Protein AF-A0A955KZS3-F1 (afdb_monomer)

Structure (mmCIF, N/CA/C/O backbone):
data_AF-A0A955KZS3-F1
#
_entry.id   AF-A0A955KZS3-F1
#
loop_
_atom_site.group_PDB
_atom_site.id
_atom_site.type_symbol
_atom_site.label_atom_id
_atom_site.label_alt_id
_atom_site.label_comp_id
_atom_site.label_asym_id
_atom_site.label_entity_id
_atom_site.label_seq_id
_atom_site.pdbx_PDB_ins_code
_atom_site.Cartn_x
_atom_site.Cartn_y
_atom_site.Cartn_z
_atom_site.occupancy
_atom_site.B_iso_or_equiv
_atom_site.auth_seq_id
_atom_site.auth_comp_id
_atom_site.auth_asym_id
_atom_site.auth_atom_id
_atom_site.pdbx_P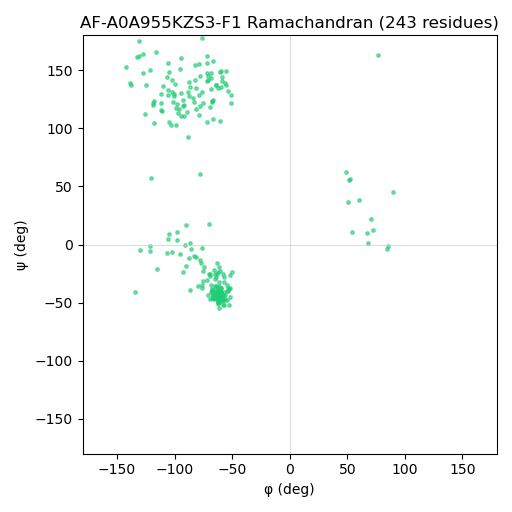DB_model_num
ATOM 1 N N . MET A 1 1 ? 14.398 16.229 23.056 1.00 39.72 1 MET A N 1
ATOM 2 C CA . MET A 1 1 ? 13.542 15.931 21.891 1.00 39.72 1 MET A CA 1
ATOM 3 C C . MET A 1 1 ? 12.219 15.431 22.428 1.00 39.72 1 MET A C 1
ATOM 5 O O . MET A 1 1 ? 12.178 14.354 23.002 1.00 39.72 1 MET A O 1
ATOM 9 N N . THR A 1 2 ? 11.181 16.259 22.372 1.00 42.22 2 THR A N 1
ATOM 10 C CA . THR A 1 2 ? 9.816 15.877 22.743 1.00 42.22 2 THR A CA 1
ATOM 11 C C . THR A 1 2 ? 9.325 14.848 21.731 1.00 42.22 2 THR A C 1
ATOM 13 O O . THR A 1 2 ? 9.141 15.175 20.561 1.00 42.22 2 THR A O 1
ATOM 16 N N . GLY A 1 3 ? 9.221 13.587 22.154 1.00 49.41 3 GLY A N 1
ATOM 17 C CA . GLY A 1 3 ? 8.723 12.504 21.311 1.00 49.41 3 GLY A CA 1
ATOM 18 C C . GLY A 1 3 ? 7.306 12.801 20.822 1.00 49.41 3 GLY A C 1
ATOM 19 O O . GLY A 1 3 ? 6.505 13.401 21.539 1.00 49.41 3 GLY A O 1
ATOM 20 N N . PHE A 1 4 ? 7.001 12.393 19.591 1.00 56.28 4 PHE A N 1
ATOM 21 C CA . PHE A 1 4 ? 5.629 12.360 19.087 1.00 56.28 4 PHE A CA 1
ATOM 22 C C . PHE A 1 4 ? 4.813 11.405 19.972 1.00 56.28 4 PHE A C 1
ATOM 24 O O . PHE A 1 4 ? 4.995 10.190 19.887 1.00 56.28 4 PHE A O 1
ATOM 31 N N . ASN A 1 5 ? 3.944 11.948 20.829 1.00 58.97 5 ASN A N 1
ATOM 32 C CA . ASN A 1 5 ? 2.983 11.162 21.600 1.00 58.97 5 ASN A CA 1
ATOM 33 C C . ASN A 1 5 ? 1.778 10.848 20.713 1.00 58.97 5 ASN A C 1
ATOM 35 O O . ASN A 1 5 ? 1.070 11.751 20.270 1.00 58.97 5 ASN A O 1
ATOM 39 N N . PHE A 1 6 ? 1.556 9.564 20.449 1.00 63.03 6 PHE A N 1
ATOM 40 C CA . PHE A 1 6 ? 0.373 9.097 19.740 1.00 63.03 6 PHE A CA 1
ATOM 41 C C . PHE A 1 6 ? -0.838 9.147 20.662 1.00 63.03 6 PHE A C 1
ATOM 43 O O . PHE A 1 6 ? -0.871 8.464 21.687 1.00 63.03 6 PHE A O 1
ATOM 50 N N . GLU A 1 7 ? -1.866 9.889 20.265 1.00 68.69 7 GLU A N 1
ATOM 51 C CA . GLU A 1 7 ? -3.192 9.694 20.834 1.00 68.69 7 GLU A CA 1
ATOM 52 C C . GLU A 1 7 ? -3.745 8.370 20.293 1.00 68.69 7 GLU A C 1
ATOM 54 O O . GLU A 1 7 ? -4.048 8.222 19.106 1.00 68.69 7 GLU A O 1
ATOM 59 N N . LYS A 1 8 ? -3.753 7.344 21.149 1.00 68.12 8 LYS A N 1
ATOM 60 C CA . LYS A 1 8 ? -4.142 5.988 20.757 1.00 68.12 8 LYS A CA 1
ATOM 61 C C . LYS A 1 8 ? -5.655 5.932 20.523 1.00 68.12 8 LYS A C 1
ATOM 63 O O . LYS A 1 8 ? -6.429 6.460 21.311 1.00 68.12 8 LYS A O 1
ATOM 68 N N . ASN A 1 9 ? -6.064 5.187 19.494 1.00 69.56 9 ASN A N 1
ATOM 69 C CA . ASN A 1 9 ? -7.458 4.787 19.253 1.00 69.56 9 ASN A CA 1
ATOM 70 C C . ASN A 1 9 ? -8.452 5.940 19.058 1.00 69.56 9 ASN A C 1
ATOM 72 O O . ASN A 1 9 ? -9.604 5.828 19.471 1.00 69.56 9 ASN A O 1
ATOM 76 N N . LEU A 1 10 ? -8.037 7.001 18.363 1.00 87.25 10 LEU A N 1
ATOM 77 C CA . LEU A 1 10 ? -8.979 7.997 17.860 1.00 87.25 10 LEU A CA 1
ATOM 78 C C . LEU A 1 10 ? -10.113 7.304 17.087 1.00 87.25 10 LEU A C 1
ATOM 80 O O . LEU A 1 10 ? -9.872 6.456 16.217 1.00 87.25 10 LEU A O 1
ATOM 84 N N . ASP A 1 11 ? -11.351 7.639 17.446 1.00 89.69 11 ASP A N 1
ATOM 85 C CA . ASP A 1 11 ? -12.550 6.940 16.978 1.00 89.69 11 ASP A CA 1
ATOM 86 C C . ASP A 1 11 ? -12.687 7.018 15.452 1.00 89.69 11 ASP A C 1
ATOM 88 O O . ASP A 1 11 ? -12.882 5.998 14.793 1.00 89.69 11 ASP A O 1
ATOM 92 N N . HIS A 1 12 ? -12.459 8.195 14.860 1.00 89.94 12 HIS A N 1
ATOM 93 C CA . HIS A 1 12 ? -12.523 8.379 13.406 1.00 89.94 12 HIS A CA 1
ATOM 94 C C . HIS A 1 12 ? -11.470 7.557 12.652 1.00 89.94 12 HIS A C 1
ATOM 96 O O . HIS A 1 12 ? -11.766 7.013 11.590 1.00 89.94 12 HIS A O 1
ATOM 102 N N . GLN A 1 13 ? -10.263 7.405 13.207 1.00 93.44 13 GLN A N 1
ATOM 103 C CA . GLN A 1 13 ? -9.210 6.575 12.608 1.00 93.44 13 GLN A CA 1
ATOM 104 C C . GLN A 1 13 ? -9.562 5.092 12.715 1.00 93.44 13 GLN A C 1
ATOM 106 O O . GLN A 1 13 ? -9.418 4.342 11.754 1.00 93.44 13 GLN A O 1
ATOM 111 N N . SER A 1 14 ? -10.055 4.662 13.878 1.00 92.50 14 SER A N 1
ATOM 112 C CA . SER A 1 14 ? -10.444 3.269 14.105 1.00 92.50 14 SER A CA 1
ATOM 113 C C . SER A 1 14 ? -11.630 2.872 13.225 1.00 92.50 14 SER A C 1
ATOM 115 O O . SER A 1 14 ? -11.600 1.803 12.623 1.00 92.50 14 SER A O 1
ATOM 117 N N . LYS A 1 15 ? -12.615 3.761 13.061 1.00 93.44 15 LYS A N 1
ATOM 118 C CA . LYS A 1 15 ? -13.732 3.595 12.125 1.00 93.44 15 LYS A CA 1
ATOM 119 C C . LYS A 1 15 ? -13.257 3.452 10.682 1.00 93.44 15 LYS A C 1
ATOM 121 O O . LYS A 1 15 ? -13.669 2.511 10.016 1.00 93.44 15 LYS A O 1
ATOM 126 N N . ALA A 1 16 ? -12.355 4.317 10.217 1.00 95.12 16 ALA A N 1
ATOM 127 C CA . ALA A 1 16 ? -11.820 4.229 8.858 1.00 95.12 16 ALA A CA 1
ATOM 128 C C . ALA A 1 16 ? -11.067 2.907 8.607 1.00 95.12 16 ALA A C 1
ATOM 130 O O . ALA A 1 16 ? -11.260 2.271 7.568 1.00 95.12 16 ALA A O 1
ATOM 131 N N . VAL A 1 17 ? -10.260 2.447 9.571 1.00 96.88 17 VAL A N 1
ATOM 132 C CA . VAL A 1 17 ? -9.574 1.144 9.489 1.00 96.88 17 VAL A CA 1
ATOM 133 C C . VAL A 1 17 ? -10.583 -0.004 9.428 1.00 96.88 17 VAL A C 1
ATOM 135 O O . VAL A 1 17 ? -10.513 -0.821 8.510 1.00 96.88 17 VAL A O 1
ATOM 138 N N . SER A 1 18 ? -11.542 -0.046 10.358 1.00 95.75 18 SER A N 1
ATOM 139 C CA . SER A 1 18 ? -12.563 -1.099 10.415 1.00 95.75 18 SER A CA 1
ATOM 140 C C . SER A 1 18 ? -13.410 -1.144 9.145 1.00 95.75 18 SER A C 1
ATOM 142 O O . SER A 1 18 ? -13.586 -2.218 8.576 1.00 95.75 18 SER A O 1
ATOM 144 N N . ALA A 1 19 ? -13.857 0.013 8.647 1.00 96.12 19 ALA A N 1
ATOM 145 C CA . ALA A 1 19 ? -14.611 0.129 7.402 1.00 96.12 19 ALA A CA 1
ATOM 146 C C . ALA A 1 19 ? -13.836 -0.444 6.207 1.00 96.12 19 ALA A C 1
ATOM 148 O O . ALA A 1 19 ? -14.396 -1.173 5.389 1.00 96.12 19 ALA A O 1
ATOM 149 N N . THR A 1 20 ? -12.536 -0.140 6.130 1.00 97.06 20 THR A N 1
ATOM 150 C CA . THR A 1 20 ? -11.665 -0.604 5.041 1.00 97.06 20 THR A CA 1
ATOM 151 C C . THR A 1 20 ? -11.489 -2.117 5.075 1.00 97.06 20 THR A C 1
ATOM 153 O O . THR A 1 20 ? -11.603 -2.783 4.051 1.00 97.06 20 THR A O 1
ATOM 156 N N . VAL A 1 21 ? -11.219 -2.670 6.256 1.00 97.38 21 VAL A N 1
ATOM 157 C CA . VAL A 1 21 ? -11.011 -4.109 6.449 1.00 97.38 21 VAL A CA 1
ATOM 158 C C . VAL A 1 21 ? -12.302 -4.896 6.215 1.00 97.38 21 VAL A C 1
ATOM 160 O O . VAL A 1 21 ? -12.260 -5.943 5.575 1.00 97.38 21 VAL A O 1
ATOM 163 N N . ALA A 1 22 ? -13.450 -4.372 6.657 1.00 96.94 22 ALA A N 1
ATOM 164 C CA . ALA A 1 22 ? -14.755 -5.022 6.522 1.00 96.94 22 ALA A CA 1
ATOM 165 C C . ALA A 1 22 ? -15.140 -5.328 5.066 1.00 96.94 22 ALA A C 1
ATOM 167 O O . ALA A 1 22 ? -15.881 -6.274 4.813 1.00 96.94 22 ALA A O 1
ATOM 168 N N . VAL A 1 23 ? -14.600 -4.585 4.092 1.00 96.62 23 VAL A N 1
ATOM 169 C CA . VAL A 1 23 ? -14.793 -4.870 2.661 1.00 96.62 23 VAL A CA 1
ATOM 170 C C . VAL A 1 23 ? -14.331 -6.288 2.290 1.00 96.62 23 VAL A C 1
ATOM 172 O O . VAL A 1 23 ? -14.931 -6.923 1.421 1.00 96.62 23 VAL A O 1
ATOM 175 N N . PHE A 1 24 ? -13.310 -6.807 2.970 1.00 97.50 24 PHE A N 1
ATOM 176 C CA . PHE A 1 24 ? -12.702 -8.107 2.688 1.00 97.50 24 PHE A CA 1
ATOM 177 C C . PHE A 1 24 ? -13.220 -9.239 3.587 1.00 97.50 24 PHE A C 1
ATOM 179 O O . PHE A 1 24 ? -12.720 -10.361 3.507 1.00 97.50 24 PHE A O 1
ATOM 186 N N . ASP A 1 25 ? -14.198 -8.969 4.454 1.00 96.44 25 ASP A N 1
ATOM 187 C CA . ASP A 1 25 ? -14.728 -9.969 5.379 1.00 96.44 25 ASP A CA 1
ATOM 188 C C . ASP A 1 25 ? -15.379 -11.150 4.639 1.00 96.44 25 ASP A C 1
ATOM 190 O O . ASP A 1 25 ? -16.124 -10.974 3.674 1.00 96.44 25 ASP A O 1
ATOM 194 N N . GLY A 1 26 ? -15.064 -12.370 5.072 1.00 95.06 26 GLY A N 1
ATOM 195 C CA . GLY A 1 26 ? -15.559 -13.605 4.457 1.00 95.06 26 GLY A CA 1
ATOM 196 C C . GLY A 1 26 ? -15.040 -13.922 3.046 1.00 95.06 26 GLY A C 1
ATOM 197 O O . GLY A 1 26 ? -15.427 -14.952 2.497 1.00 95.06 26 GLY A O 1
ATOM 198 N N . LEU A 1 27 ? -14.167 -13.098 2.451 1.00 96.56 27 LEU A N 1
ATOM 199 C CA . LEU A 1 27 ? -13.590 -13.398 1.136 1.00 96.56 27 LEU A CA 1
ATOM 200 C C . LEU A 1 27 ? -12.588 -14.553 1.198 1.00 96.56 27 LEU A C 1
ATOM 202 O O . LEU A 1 27 ? -11.833 -14.700 2.162 1.00 96.56 27 LEU A O 1
ATOM 206 N N . GLU A 1 28 ? -12.552 -15.360 0.136 1.00 96.00 28 GLU A N 1
ATOM 207 C CA . GLU A 1 28 ? -11.630 -16.488 0.047 1.00 96.00 28 GLU A CA 1
ATOM 208 C C . GLU A 1 28 ? -10.177 -16.004 -0.075 1.00 96.00 28 GLU A C 1
ATOM 210 O O . GLU A 1 28 ? -9.849 -15.135 -0.885 1.00 96.00 28 GLU A O 1
ATOM 215 N N . ILE A 1 29 ? -9.290 -16.611 0.719 1.00 96.88 29 ILE A N 1
ATOM 216 C CA . ILE A 1 29 ? -7.851 -16.343 0.694 1.00 96.88 29 ILE A CA 1
ATOM 217 C C . ILE A 1 29 ? -7.126 -17.493 -0.007 1.00 96.88 29 ILE A C 1
ATOM 219 O O . ILE A 1 29 ? -6.905 -18.566 0.562 1.00 96.88 29 ILE A O 1
ATOM 223 N N . ILE A 1 30 ? -6.689 -17.249 -1.240 1.00 95.81 30 ILE A N 1
ATOM 224 C CA . ILE A 1 30 ? -6.014 -18.233 -2.085 1.00 95.81 30 ILE A CA 1
ATOM 225 C C . ILE A 1 30 ? -4.498 -18.082 -1.925 1.00 95.81 30 ILE A C 1
ATOM 227 O O . ILE A 1 30 ? -3.883 -17.112 -2.379 1.00 95.81 30 ILE A O 1
ATOM 231 N N . LYS A 1 31 ? -3.860 -19.069 -1.291 1.00 93.38 31 LYS A N 1
ATOM 232 C CA . LYS A 1 31 ? -2.398 -19.087 -1.120 1.00 93.38 31 LYS A CA 1
ATOM 233 C C . LYS A 1 31 ? -1.684 -19.285 -2.468 1.00 93.38 31 LYS A C 1
ATOM 235 O O . LYS A 1 31 ? -2.162 -20.072 -3.290 1.00 93.38 31 LYS A O 1
ATOM 240 N N . PRO A 1 32 ? -0.526 -18.641 -2.705 1.00 91.00 32 PRO A N 1
ATOM 241 C CA . PRO A 1 32 ? 0.223 -18.838 -3.942 1.00 91.00 32 PRO A CA 1
ATOM 242 C C . PRO A 1 32 ? 0.723 -20.286 -4.053 1.00 91.00 32 PRO A C 1
ATOM 244 O O . PRO A 1 32 ? 1.207 -20.864 -3.077 1.00 91.00 32 PRO A O 1
ATOM 247 N N . LYS A 1 33 ? 0.610 -20.866 -5.252 1.00 83.06 33 LYS A N 1
ATOM 248 C CA . LYS A 1 33 ? 1.064 -22.236 -5.563 1.00 83.06 33 LYS A CA 1
ATOM 249 C C . LYS A 1 33 ? 2.394 -22.274 -6.331 1.00 83.06 33 LYS A C 1
ATOM 251 O O . LYS A 1 33 ? 2.929 -23.352 -6.551 1.00 83.06 33 LYS A O 1
ATOM 256 N N . GLU A 1 34 ? 2.896 -21.112 -6.736 1.00 74.62 34 GLU A N 1
ATOM 257 C CA . GLU A 1 34 ? 4.091 -20.937 -7.567 1.00 74.62 34 GLU A CA 1
ATOM 258 C C . GLU A 1 34 ? 5.387 -21.243 -6.794 1.00 74.62 34 GLU A C 1
ATOM 260 O O . GLU A 1 34 ? 5.408 -21.249 -5.559 1.00 74.62 34 GLU A O 1
ATOM 265 N N . THR A 1 35 ? 6.486 -21.466 -7.518 1.00 77.00 35 THR A N 1
ATOM 266 C CA . THR A 1 35 ? 7.831 -21.678 -6.949 1.00 77.00 35 THR A CA 1
ATOM 267 C C . THR A 1 35 ? 8.238 -20.523 -6.024 1.00 77.00 35 THR A C 1
ATOM 269 O O . THR A 1 35 ? 8.799 -20.742 -4.950 1.00 77.00 35 THR A O 1
ATOM 272 N N . ASP A 1 36 ? 7.820 -19.305 -6.372 1.00 82.38 36 ASP A N 1
ATOM 273 C CA . ASP A 1 36 ? 8.092 -18.061 -5.648 1.00 82.38 36 ASP A CA 1
ATOM 274 C C . ASP A 1 36 ? 7.043 -17.718 -4.582 1.00 82.38 36 ASP A C 1
ATOM 276 O O . ASP A 1 36 ? 6.999 -16.596 -4.081 1.00 82.38 36 ASP A O 1
ATOM 280 N N . ARG A 1 37 ? 6.209 -18.683 -4.163 1.00 88.94 37 ARG A N 1
ATOM 281 C CA . ARG A 1 37 ? 5.110 -18.485 -3.190 1.00 88.94 37 ARG A CA 1
ATOM 282 C C . ARG A 1 37 ? 5.492 -17.768 -1.895 1.00 88.94 37 ARG A C 1
ATOM 284 O O . ARG A 1 37 ? 4.632 -17.214 -1.222 1.00 88.94 37 ARG A O 1
ATOM 291 N N . GLN A 1 38 ? 6.764 -17.819 -1.517 1.00 93.31 38 GLN A N 1
ATOM 292 C CA . GLN A 1 38 ? 7.291 -17.164 -0.324 1.00 93.31 38 GLN A CA 1
ATOM 293 C C . GLN A 1 38 ? 7.497 -15.652 -0.498 1.00 93.31 38 GLN A C 1
ATOM 295 O O . GLN A 1 38 ? 7.604 -14.952 0.503 1.00 93.31 38 GLN A O 1
ATOM 300 N N . PHE A 1 39 ? 7.504 -15.138 -1.726 1.00 95.75 39 PHE A N 1
ATOM 301 C CA . PHE A 1 39 ? 7.693 -13.722 -2.055 1.00 95.75 39 PHE A CA 1
ATOM 302 C C . PHE A 1 39 ? 6.399 -13.021 -2.506 1.00 95.75 39 PHE A C 1
ATOM 304 O O . PHE A 1 39 ? 6.368 -11.799 -2.659 1.00 95.75 39 PHE A O 1
ATOM 311 N N . VAL A 1 40 ? 5.321 -13.787 -2.688 1.00 96.38 40 VAL A N 1
ATOM 312 C CA . VAL A 1 40 ? 4.048 -13.339 -3.264 1.00 96.38 40 VAL A CA 1
ATOM 313 C C . VAL A 1 40 ? 2.960 -13.306 -2.190 1.00 96.38 40 VAL A C 1
ATOM 315 O O . VAL A 1 40 ? 2.833 -14.239 -1.397 1.00 96.38 40 VAL A O 1
ATOM 318 N N . ASN A 1 41 ? 2.148 -12.246 -2.160 1.00 97.88 41 ASN A N 1
ATOM 319 C CA . ASN A 1 41 ? 0.980 -12.179 -1.278 1.00 97.88 41 ASN A CA 1
ATOM 320 C C . ASN A 1 41 ? -0.029 -13.302 -1.580 1.00 97.88 41 ASN A C 1
ATOM 322 O O . ASN A 1 41 ? -0.223 -13.655 -2.749 1.00 97.88 41 ASN A O 1
ATOM 326 N N . PRO A 1 42 ? -0.772 -13.797 -0.570 1.00 97.12 42 PRO A N 1
ATOM 327 C CA . PRO A 1 42 ? -2.002 -14.526 -0.853 1.00 97.12 42 PRO A CA 1
ATOM 328 C C . PRO A 1 42 ? -2.986 -13.633 -1.625 1.00 97.12 42 PRO A C 1
ATOM 330 O O . PRO A 1 42 ? -2.978 -12.407 -1.483 1.00 97.12 42 PRO A O 1
ATOM 333 N N . LEU A 1 43 ? -3.801 -14.255 -2.476 1.00 96.50 43 LEU A N 1
ATOM 334 C CA . LEU A 1 43 ? -4.835 -13.576 -3.251 1.00 96.50 43 LEU A CA 1
ATOM 335 C C . LEU A 1 43 ? -6.123 -13.496 -2.426 1.00 96.50 43 LEU A C 1
ATOM 337 O O . LEU A 1 43 ? -6.580 -14.530 -1.946 1.00 96.50 43 LEU A O 1
ATOM 341 N N . ILE A 1 44 ? -6.705 -12.303 -2.291 1.00 97.00 44 ILE A N 1
ATOM 342 C CA . ILE A 1 44 ? -8.063 -12.145 -1.746 1.00 97.00 44 ILE A CA 1
ATOM 343 C C . ILE A 1 44 ? -9.050 -12.163 -2.912 1.00 97.00 44 ILE A C 1
ATOM 345 O O . ILE A 1 44 ? -9.060 -11.228 -3.719 1.00 97.00 44 ILE A O 1
ATOM 349 N N . ASP A 1 45 ? -9.852 -13.219 -3.021 1.00 94.38 45 ASP A N 1
ATOM 350 C CA . ASP A 1 45 ? -10.756 -13.404 -4.152 1.00 94.38 45 ASP A CA 1
ATOM 351 C C . ASP A 1 45 ? -12.029 -12.551 -4.034 1.00 94.38 45 ASP A C 1
ATOM 353 O O . ASP A 1 45 ? -12.747 -12.583 -3.037 1.00 94.38 45 ASP A O 1
ATOM 357 N N . LYS A 1 46 ? -12.324 -11.809 -5.104 1.00 91.56 46 LYS A N 1
ATOM 358 C CA . LYS A 1 46 ? -13.516 -10.959 -5.254 1.00 91.56 46 LYS A CA 1
ATOM 359 C C . LYS A 1 46 ? -14.565 -11.538 -6.201 1.00 91.56 46 LYS A C 1
ATOM 361 O O . LYS A 1 46 ? -15.512 -10.832 -6.533 1.00 91.56 46 LYS A O 1
ATOM 366 N N . SER A 1 47 ? -14.369 -12.755 -6.714 1.00 87.19 47 SER A N 1
ATOM 367 C CA . SER A 1 47 ? -15.249 -13.355 -7.726 1.00 87.19 47 SER A CA 1
ATOM 368 C C . SER A 1 47 ? -16.680 -13.595 -7.220 1.00 87.19 47 SER A C 1
ATOM 370 O O . SER A 1 47 ? -17.630 -13.554 -8.003 1.00 87.19 47 SER A O 1
ATOM 372 N N . GLY A 1 48 ? -16.842 -13.801 -5.910 1.00 86.00 48 GLY A N 1
ATOM 373 C CA . GLY A 1 48 ? -18.134 -13.985 -5.255 1.00 86.00 48 GLY A CA 1
ATOM 374 C C . GLY A 1 48 ? -18.945 -12.696 -5.064 1.00 86.00 48 GLY A C 1
ATOM 375 O O . GLY A 1 48 ? -18.515 -11.578 -5.341 1.00 86.00 48 GLY A O 1
ATOM 376 N N . THR A 1 49 ? -20.153 -12.840 -4.518 1.00 88.44 49 THR A N 1
ATOM 377 C CA . THR A 1 49 ? -21.051 -11.706 -4.224 1.00 88.44 49 THR A CA 1
ATOM 378 C C . THR A 1 49 ? -20.632 -10.888 -3.004 1.00 88.44 49 THR A C 1
ATOM 380 O O . THR A 1 49 ? -21.074 -9.747 -2.835 1.00 88.44 49 THR A O 1
ATOM 383 N N . ASP A 1 50 ? -19.804 -11.481 -2.150 1.00 93.69 50 ASP A N 1
ATOM 384 C CA . ASP A 1 50 ? -19.517 -11.011 -0.799 1.00 93.69 50 ASP A CA 1
ATOM 385 C C . ASP A 1 50 ? -18.775 -9.680 -0.811 1.00 93.69 50 ASP A C 1
ATOM 387 O O . ASP A 1 50 ? -19.156 -8.773 -0.081 1.00 93.69 50 ASP A O 1
ATOM 391 N N . TYR A 1 51 ? -17.840 -9.490 -1.743 1.00 94.88 51 TYR A N 1
ATOM 392 C CA . TYR A 1 51 ? -17.082 -8.245 -1.875 1.00 94.88 51 TYR A CA 1
ATOM 393 C C . TYR A 1 51 ? -18.006 -7.035 -2.071 1.00 94.88 51 TYR A C 1
ATOM 395 O O . TYR A 1 51 ? -17.972 -6.059 -1.321 1.00 94.88 51 TYR A O 1
ATOM 403 N N . ALA A 1 52 ? -18.918 -7.120 -3.041 1.00 93.56 52 ALA A N 1
ATOM 404 C CA . ALA A 1 52 ? -19.860 -6.040 -3.304 1.00 93.56 52 ALA A CA 1
ATOM 405 C C . ALA A 1 52 ? -20.937 -5.911 -2.217 1.00 93.56 52 ALA A C 1
ATOM 407 O O . ALA A 1 52 ? -21.432 -4.808 -1.978 1.00 93.56 52 ALA A O 1
ATOM 408 N N . ARG A 1 53 ? -21.330 -7.016 -1.569 1.00 94.38 53 ARG A N 1
ATOM 409 C CA . ARG A 1 53 ? -22.243 -6.988 -0.417 1.00 94.38 53 ARG A CA 1
ATOM 410 C C . ARG A 1 53 ? -21.610 -6.240 0.756 1.00 94.38 53 ARG A C 1
ATOM 412 O O . ARG A 1 53 ? -22.265 -5.372 1.325 1.00 94.38 53 ARG A O 1
ATOM 419 N N . ASN A 1 54 ? -20.344 -6.512 1.054 1.00 95.94 54 ASN A N 1
ATOM 420 C CA . ASN A 1 54 ? -19.600 -5.858 2.121 1.00 95.94 54 ASN A CA 1
ATOM 421 C C . ASN A 1 54 ? -19.459 -4.358 1.852 1.00 95.94 54 ASN A C 1
ATOM 423 O O . ASN A 1 54 ? -19.770 -3.563 2.728 1.00 95.94 54 ASN A O 1
ATOM 427 N N . ILE A 1 55 ? -19.115 -3.951 0.621 1.00 94.88 55 ILE A N 1
ATOM 428 C CA . ILE A 1 55 ? -19.052 -2.523 0.257 1.00 94.88 55 ILE A CA 1
ATOM 429 C C . ILE A 1 55 ? -20.399 -1.827 0.486 1.00 94.88 55 ILE A C 1
ATOM 431 O O . ILE A 1 55 ? -20.425 -0.727 1.033 1.00 94.88 55 ILE A O 1
ATOM 435 N N . ARG A 1 56 ? -21.522 -2.442 0.081 1.00 93.81 56 ARG A N 1
ATOM 436 C CA . ARG A 1 56 ? -22.860 -1.869 0.321 1.00 93.81 56 ARG A CA 1
ATOM 437 C C . ARG A 1 56 ? -23.138 -1.709 1.809 1.00 93.81 56 ARG A C 1
ATOM 439 O O . ARG A 1 56 ? -23.487 -0.614 2.232 1.00 93.81 56 ARG A O 1
ATOM 446 N N . LYS A 1 57 ? -22.909 -2.769 2.585 1.00 94.50 57 LYS A N 1
ATOM 447 C CA . LYS A 1 57 ? -23.118 -2.772 4.034 1.00 94.50 57 LYS A CA 1
ATOM 448 C C . LYS A 1 57 ? -22.283 -1.691 4.724 1.00 94.50 57 LYS A C 1
ATOM 450 O O . LYS A 1 57 ? -22.831 -0.901 5.482 1.00 94.50 57 LYS A O 1
ATOM 455 N N . THR A 1 58 ? -20.988 -1.603 4.413 1.00 94.44 58 THR A N 1
ATOM 456 C CA . THR A 1 58 ? -20.103 -0.563 4.954 1.00 94.44 58 THR A CA 1
ATOM 457 C C . THR A 1 58 ? -20.613 0.827 4.577 1.00 94.44 58 THR A C 1
ATOM 459 O O . THR A 1 58 ? -20.705 1.712 5.417 1.00 94.44 58 THR A O 1
ATOM 462 N N . ARG A 1 59 ? -21.008 1.045 3.320 1.00 93.19 59 ARG A N 1
ATOM 463 C CA . ARG A 1 59 ? -21.544 2.344 2.899 1.00 93.19 59 ARG A CA 1
ATOM 464 C C . ARG A 1 59 ? -22.824 2.726 3.639 1.00 93.19 59 ARG A C 1
ATOM 466 O O . ARG A 1 59 ? -22.957 3.885 4.013 1.00 93.19 59 ARG A O 1
ATOM 473 N N . GLU A 1 60 ? -23.736 1.785 3.855 1.00 92.62 60 GLU A N 1
ATOM 474 C CA . GLU A 1 60 ? -24.963 2.008 4.630 1.00 92.62 60 GLU A CA 1
ATOM 475 C C . GLU A 1 60 ? -24.648 2.366 6.087 1.00 92.62 60 GLU A C 1
ATOM 477 O O . GLU A 1 60 ? -25.171 3.354 6.596 1.00 92.62 60 GLU A O 1
ATOM 482 N N . GLU A 1 61 ? -23.734 1.630 6.725 1.00 93.31 61 GLU A N 1
ATOM 483 C CA . GLU A 1 61 ? -23.306 1.858 8.111 1.00 93.31 61 GLU A CA 1
ATOM 484 C C . GLU A 1 61 ? -22.694 3.253 8.323 1.00 93.31 61 GLU A C 1
ATOM 486 O O . GLU A 1 61 ? -22.951 3.900 9.337 1.00 93.31 61 GLU A O 1
ATOM 491 N N . TYR A 1 62 ? -21.934 3.747 7.341 1.00 89.62 62 TYR A N 1
ATOM 492 C CA . TYR A 1 62 ? -21.284 5.061 7.390 1.00 89.62 62 TYR A CA 1
ATOM 493 C C . TYR A 1 62 ? -22.053 6.169 6.647 1.00 89.62 62 TYR A C 1
ATOM 495 O O . TYR A 1 62 ? -21.521 7.263 6.458 1.00 89.62 62 TYR A O 1
ATOM 503 N N . GLY A 1 63 ? -23.297 5.921 6.224 1.00 90.44 63 GLY A N 1
ATOM 504 C CA . GLY A 1 63 ? -24.165 6.936 5.612 1.00 90.44 63 GLY A CA 1
ATOM 505 C C . GLY A 1 63 ? -23.758 7.402 4.203 1.00 90.44 63 GLY A C 1
ATOM 506 O O . GLY A 1 63 ? -24.152 8.485 3.776 1.00 90.44 63 GLY A O 1
ATOM 507 N N . VAL A 1 64 ? -22.989 6.608 3.453 1.00 89.62 64 VAL A N 1
ATOM 508 C CA . VAL A 1 64 ? -22.488 6.944 2.107 1.00 89.62 64 VAL A CA 1
ATOM 509 C C . VAL A 1 64 ? -23.482 6.522 1.018 1.00 89.62 64 VAL A C 1
ATOM 511 O O . VAL A 1 64 ? -23.433 5.412 0.474 1.00 89.62 64 VAL A O 1
ATOM 514 N N . GLN A 1 65 ? -24.367 7.442 0.636 1.00 82.94 65 GLN A N 1
ATOM 515 C CA . GLN A 1 65 ? -25.443 7.183 -0.334 1.00 82.94 65 GLN A CA 1
ATOM 516 C C . GLN A 1 65 ? -25.043 7.404 -1.809 1.00 82.94 65 GLN A C 1
ATOM 518 O O . GLN A 1 65 ? -25.750 6.967 -2.715 1.00 82.94 65 GLN A O 1
ATOM 523 N N . G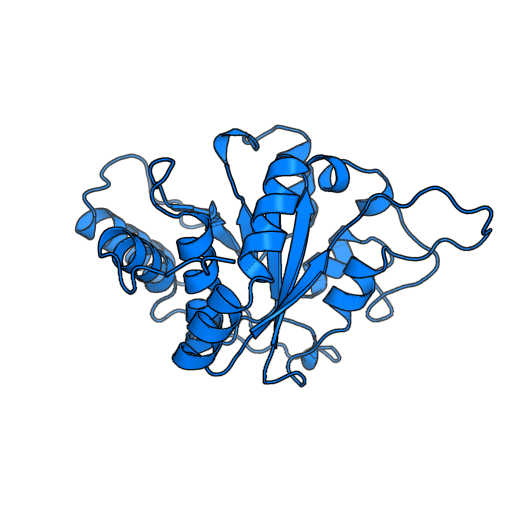LU A 1 66 ? -23.891 8.021 -2.088 1.00 78.12 66 GLU A N 1
ATOM 524 C CA . GLU A 1 66 ? -23.513 8.441 -3.447 1.00 78.12 66 GLU A CA 1
ATOM 525 C C . GLU A 1 66 ? -22.928 7.333 -4.338 1.00 78.12 66 GLU A C 1
ATOM 527 O O . GLU A 1 66 ? -22.023 6.593 -3.958 1.00 78.12 66 GLU A O 1
ATOM 532 N N . GLY A 1 67 ? -23.385 7.257 -5.590 1.00 79.38 67 GLY A N 1
ATOM 533 C CA . GLY A 1 67 ? -22.771 6.421 -6.627 1.00 79.38 67 GLY A CA 1
ATOM 534 C C . GLY A 1 67 ? -23.077 4.920 -6.528 1.00 79.38 67 GLY A C 1
ATOM 535 O O . GLY A 1 67 ? -23.510 4.400 -5.501 1.00 79.38 67 GLY A O 1
ATOM 536 N N . LYS A 1 68 ? -22.835 4.193 -7.626 1.00 84.31 68 LYS A N 1
ATOM 537 C CA . LYS A 1 68 ? -23.090 2.745 -7.731 1.00 84.31 68 LYS A CA 1
ATOM 538 C C . LYS A 1 68 ? -21.893 1.931 -7.238 1.00 84.31 68 LYS A C 1
ATOM 540 O O . LYS A 1 68 ? -20.753 2.248 -7.571 1.00 84.31 68 LYS A O 1
ATOM 545 N N . VAL A 1 69 ? -22.157 0.842 -6.514 1.00 85.62 69 VAL A N 1
ATOM 546 C CA . VAL A 1 69 ? -21.125 -0.150 -6.173 1.00 85.62 69 VAL A CA 1
ATOM 547 C C . VAL A 1 69 ? -20.711 -0.893 -7.442 1.00 85.62 69 VAL A C 1
ATOM 549 O O . VAL A 1 69 ? -21.537 -1.540 -8.087 1.00 85.62 69 VAL A O 1
ATOM 552 N N . LYS A 1 70 ? -19.433 -0.774 -7.807 1.00 86.19 70 LYS A N 1
ATOM 553 C CA . LYS A 1 70 ? -18.833 -1.463 -8.953 1.00 86.19 70 LYS A CA 1
ATOM 554 C C . LYS A 1 70 ? -18.292 -2.813 -8.494 1.00 86.19 70 LYS A C 1
ATOM 556 O O . LYS A 1 70 ? -17.363 -2.861 -7.698 1.00 86.19 70 LYS A O 1
ATOM 561 N N . HIS A 1 71 ? -18.886 -3.893 -8.987 1.00 83.62 71 HIS A N 1
ATOM 562 C CA . HIS A 1 71 ? -18.538 -5.268 -8.608 1.00 83.62 71 HIS A CA 1
ATOM 563 C C . HIS A 1 71 ? -17.156 -5.710 -9.112 1.00 83.62 71 HIS A C 1
ATOM 565 O O . HIS A 1 71 ? -16.514 -6.584 -8.539 1.00 83.62 71 HIS A O 1
ATOM 571 N N . ASP A 1 72 ? -16.714 -5.117 -10.213 1.00 84.94 72 ASP A N 1
ATOM 572 C CA . ASP A 1 72 ? -15.486 -5.438 -10.927 1.00 84.94 72 ASP A CA 1
ATOM 573 C C . ASP A 1 72 ? -14.289 -4.585 -10.483 1.00 84.94 72 ASP A C 1
ATOM 575 O O . ASP A 1 72 ? -13.148 -5.036 -10.597 1.00 84.94 72 ASP A O 1
ATOM 579 N N . SER A 1 73 ? -14.535 -3.399 -9.923 1.00 91.56 73 SER A N 1
ATOM 580 C CA . SER A 1 73 ? -13.498 -2.503 -9.406 1.00 91.56 73 SER A CA 1
ATOM 581 C C . SER A 1 73 ? -12.754 -3.117 -8.222 1.00 91.56 73 SER A C 1
ATOM 583 O O . SER A 1 73 ? -13.370 -3.665 -7.318 1.00 91.56 73 SER A O 1
ATOM 585 N N . THR A 1 74 ? -11.432 -2.968 -8.195 1.00 94.44 74 THR A N 1
ATOM 586 C CA . THR A 1 74 ? -10.580 -3.284 -7.031 1.00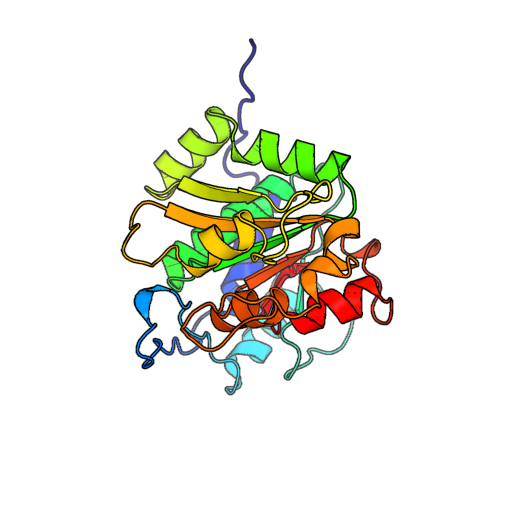 94.44 74 THR A CA 1
ATOM 587 C C . THR A 1 74 ? -10.097 -2.031 -6.301 1.00 94.44 74 THR A C 1
ATOM 589 O O . THR A 1 74 ? -9.230 -2.094 -5.429 1.00 94.44 74 THR A O 1
ATOM 592 N N . ILE A 1 75 ? -10.644 -0.876 -6.682 1.00 95.56 75 ILE A N 1
ATOM 593 C CA . ILE A 1 75 ? -10.353 0.421 -6.081 1.00 95.56 75 ILE A CA 1
ATOM 594 C C . ILE A 1 75 ? -11.377 0.676 -4.979 1.00 95.56 75 ILE A C 1
ATOM 596 O O . ILE A 1 75 ? -12.582 0.652 -5.245 1.00 95.56 75 ILE A O 1
ATOM 600 N N . ILE A 1 76 ? -10.883 0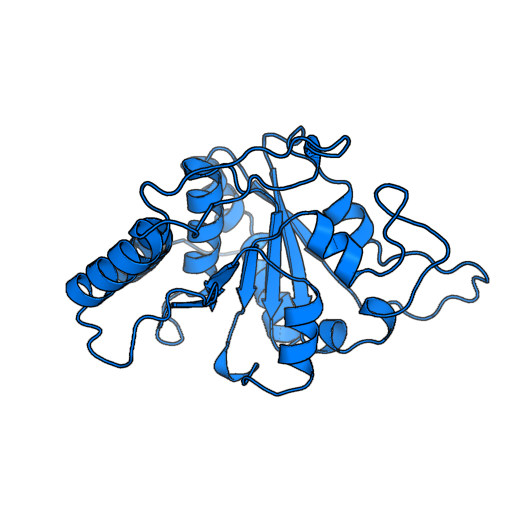.931 -3.772 1.00 95.56 76 ILE A N 1
ATOM 601 C CA . ILE A 1 76 ? -11.657 1.292 -2.586 1.00 95.56 76 ILE A CA 1
ATOM 602 C C . ILE A 1 76 ? -11.208 2.694 -2.178 1.00 95.56 76 ILE A C 1
ATOM 604 O O . ILE A 1 76 ? -10.018 2.920 -1.963 1.00 95.56 76 ILE A O 1
ATOM 608 N N . ASP A 1 77 ? -12.160 3.619 -2.093 1.00 94.19 77 ASP A N 1
ATOM 609 C CA . ASP A 1 77 ? -11.912 5.003 -1.692 1.00 94.19 77 ASP A CA 1
ATOM 610 C C . ASP A 1 77 ? -12.300 5.190 -0.211 1.00 94.19 77 ASP A C 1
ATOM 612 O O . ASP A 1 77 ? -13.403 4.825 0.204 1.00 94.19 77 ASP A O 1
ATOM 616 N N . ILE A 1 78 ? -11.392 5.760 0.581 1.00 93.38 78 ILE A N 1
ATOM 617 C CA . ILE A 1 78 ? -11.523 6.062 2.004 1.00 93.38 78 ILE A CA 1
ATOM 618 C C . ILE A 1 78 ? -11.414 7.578 2.169 1.00 93.38 78 ILE A C 1
ATOM 620 O O . ILE A 1 78 ? -10.335 8.169 2.116 1.00 93.38 78 ILE A O 1
ATOM 624 N N . MET A 1 79 ? -12.549 8.236 2.397 1.00 89.81 79 MET A N 1
ATOM 625 C CA . MET A 1 79 ? -12.569 9.685 2.570 1.00 89.81 79 MET A CA 1
ATOM 626 C C . MET A 1 79 ? -12.215 10.068 4.008 1.00 89.81 79 MET A C 1
ATOM 628 O O . MET A 1 79 ? -12.880 9.663 4.958 1.00 89.81 79 MET A O 1
ATOM 632 N N . MET A 1 80 ? -11.177 10.888 4.156 1.00 91.25 80 MET A N 1
ATOM 633 C CA . MET A 1 80 ? -10.769 11.470 5.431 1.00 91.25 80 MET A CA 1
ATOM 634 C C . MET A 1 80 ? -10.382 12.932 5.233 1.00 91.25 80 MET A C 1
ATOM 636 O O . MET A 1 80 ? -9.695 13.278 4.267 1.00 91.25 80 MET A O 1
ATOM 640 N N . GLU A 1 81 ? -10.776 13.786 6.173 1.00 87.00 81 GLU A N 1
ATOM 641 C CA . GLU A 1 81 ? -10.405 15.198 6.157 1.00 87.00 81 GLU A CA 1
ATOM 642 C C . GLU A 1 81 ? -8.896 15.379 6.408 1.00 87.00 81 GLU A C 1
ATOM 644 O O . GLU A 1 81 ? -8.248 14.601 7.120 1.00 87.00 81 GLU A O 1
ATOM 649 N N . THR A 1 82 ? -8.299 16.405 5.801 1.00 84.25 82 THR A N 1
ATOM 650 C CA . THR A 1 82 ? -6.889 16.751 6.025 1.00 84.25 82 THR A CA 1
ATOM 651 C C . THR A 1 82 ? -6.638 17.045 7.505 1.00 84.25 82 THR A C 1
ATOM 653 O O . THR A 1 82 ? -7.457 17.653 8.178 1.00 84.25 82 THR A O 1
ATOM 656 N N . GLY A 1 83 ? -5.494 16.601 8.030 1.00 83.94 83 GLY A N 1
ATOM 657 C CA . GLY A 1 83 ? -5.147 16.786 9.445 1.00 83.94 83 GLY A CA 1
ATOM 658 C C . GLY A 1 83 ? -5.724 15.734 10.402 1.00 83.94 83 GLY A C 1
ATOM 659 O O . GLY A 1 83 ? -5.344 15.720 11.565 1.00 83.94 83 GLY A O 1
ATOM 660 N N . THR A 1 84 ? -6.548 14.789 9.934 1.00 88.00 84 THR A N 1
ATOM 661 C CA . THR A 1 84 ? -7.161 13.750 10.798 1.00 88.00 84 THR A CA 1
ATOM 662 C C . THR A 1 84 ? -6.304 12.489 11.004 1.00 88.00 84 THR A C 1
ATOM 664 O O . THR A 1 84 ? -6.706 11.563 11.714 1.00 88.00 84 THR A O 1
ATOM 667 N N . GLY A 1 85 ? -5.100 12.441 10.421 1.00 92.12 85 GLY A N 1
ATOM 668 C CA . GLY A 1 85 ? -4.162 11.319 10.565 1.00 92.12 85 GLY A CA 1
ATOM 669 C C . GLY A 1 85 ? -4.318 10.208 9.517 1.00 92.12 85 GLY A C 1
ATOM 670 O O . GLY A 1 85 ? -4.267 9.024 9.855 1.00 92.12 85 GLY A O 1
ATOM 671 N N . LYS A 1 86 ? -4.455 10.572 8.233 1.00 93.50 86 LYS A N 1
ATOM 672 C CA . LYS A 1 86 ? -4.481 9.631 7.091 1.00 93.50 86 LYS A CA 1
ATOM 673 C C . LYS A 1 86 ? -3.288 8.668 7.088 1.00 93.50 86 LYS A C 1
ATOM 675 O O . LYS A 1 86 ? -3.481 7.461 6.971 1.00 93.50 86 LYS A O 1
ATOM 680 N N . THR A 1 87 ? -2.078 9.187 7.321 1.00 95.06 87 THR A N 1
ATOM 681 C CA . THR A 1 87 ? -0.836 8.398 7.401 1.00 95.06 87 THR A CA 1
ATOM 682 C C . THR A 1 87 ? -0.909 7.302 8.456 1.00 95.06 87 THR A C 1
ATOM 684 O O . THR A 1 87 ? -0.608 6.145 8.169 1.00 95.06 87 THR A O 1
ATOM 687 N N . TYR A 1 88 ? -1.368 7.636 9.663 1.00 95.81 88 TYR A N 1
ATOM 688 C CA . TYR A 1 88 ? -1.580 6.649 10.719 1.00 95.81 88 TYR A CA 1
ATOM 689 C C . TYR A 1 88 ? -2.646 5.625 10.317 1.00 95.81 88 TYR A C 1
ATOM 691 O O . TYR A 1 88 ? -2.439 4.426 10.484 1.00 95.81 88 TYR A O 1
ATOM 699 N N . THR A 1 89 ? -3.754 6.092 9.741 1.00 96.56 89 THR A N 1
ATOM 700 C CA . THR A 1 89 ? -4.900 5.250 9.377 1.00 96.56 89 THR A CA 1
ATOM 701 C C . THR A 1 89 ? -4.514 4.193 8.351 1.00 96.56 89 THR A C 1
ATOM 703 O O . THR A 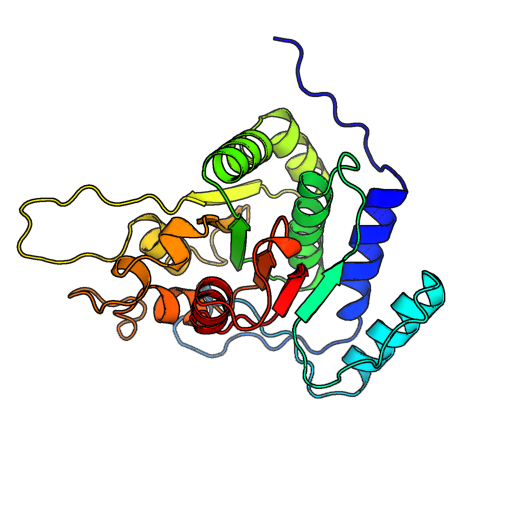1 89 ? -4.670 3.009 8.638 1.00 96.56 89 THR A O 1
ATOM 706 N N . TYR A 1 90 ? -3.924 4.566 7.207 1.00 97.69 90 TYR A N 1
ATOM 707 C CA . TYR A 1 90 ? -3.505 3.557 6.229 1.00 97.69 90 TYR A CA 1
ATOM 708 C C . TYR A 1 90 ? -2.387 2.659 6.778 1.00 97.69 90 TYR A C 1
ATOM 710 O O . TYR A 1 90 ? -2.304 1.492 6.405 1.00 97.69 90 TYR A O 1
ATOM 718 N N . THR A 1 91 ? -1.540 3.164 7.686 1.00 98.00 91 THR A N 1
ATOM 719 C CA . THR A 1 91 ? -0.492 2.354 8.327 1.00 98.00 91 THR A CA 1
ATOM 720 C C . THR A 1 91 ? -1.115 1.281 9.210 1.00 98.00 91 THR A C 1
ATOM 722 O O . THR A 1 91 ? -0.763 0.111 9.102 1.00 98.00 91 THR A O 1
ATOM 725 N N . LYS A 1 92 ? -2.100 1.645 10.034 1.00 97.88 92 LYS A N 1
ATOM 726 C CA . LYS A 1 92 ? -2.862 0.693 10.842 1.00 97.88 92 LYS A CA 1
ATOM 727 C C . LYS A 1 92 ? -3.629 -0.298 9.958 1.00 97.88 92 LYS A C 1
ATOM 729 O O . LYS A 1 92 ? -3.604 -1.490 10.244 1.00 97.88 92 LYS A O 1
ATOM 734 N N . THR A 1 93 ? -4.200 0.147 8.836 1.00 98.56 93 THR A N 1
ATOM 735 C CA . THR A 1 93 ? -4.828 -0.738 7.838 1.00 98.56 93 THR A CA 1
ATOM 736 C C . THR A 1 93 ? -3.843 -1.762 7.263 1.00 98.56 93 THR A C 1
ATOM 738 O O . THR A 1 93 ? -4.204 -2.928 7.141 1.00 98.56 93 THR A O 1
ATOM 741 N N . ILE A 1 94 ? -2.591 -1.384 6.963 1.00 98.81 94 ILE A N 1
ATOM 742 C CA . ILE A 1 94 ? -1.538 -2.332 6.539 1.00 98.81 94 ILE A CA 1
ATOM 743 C C . ILE A 1 94 ? -1.357 -3.445 7.583 1.00 98.81 94 ILE A C 1
ATOM 745 O O . ILE A 1 94 ? -1.314 -4.626 7.231 1.00 98.81 94 ILE A O 1
ATOM 749 N N . PHE A 1 95 ? -1.270 -3.080 8.865 1.00 98.62 95 PHE A N 1
ATOM 750 C CA . PHE A 1 95 ? -1.123 -4.048 9.952 1.00 98.62 95 PHE A CA 1
ATOM 751 C C . PHE A 1 95 ? -2.360 -4.940 10.126 1.00 98.62 95 PHE A C 1
ATOM 753 O O . PHE A 1 95 ? -2.203 -6.150 10.290 1.00 98.62 95 PHE A O 1
ATOM 760 N N . GLU A 1 96 ? -3.574 -4.391 10.039 1.00 98.56 96 GLU A N 1
ATOM 761 C CA . GLU A 1 96 ? -4.808 -5.188 10.117 1.00 98.56 96 GLU A CA 1
ATOM 762 C C . GLU A 1 96 ? -4.946 -6.153 8.934 1.00 98.56 96 GLU A C 1
ATOM 764 O O . GLU A 1 96 ? -5.214 -7.336 9.135 1.00 98.56 96 GLU A O 1
ATOM 769 N N . LEU A 1 97 ? -4.673 -5.702 7.705 1.00 98.75 97 LEU A N 1
ATOM 770 C CA . LEU A 1 97 ? -4.681 -6.568 6.520 1.00 98.75 97 LEU A CA 1
ATOM 771 C C . LEU A 1 97 ? -3.632 -7.684 6.622 1.00 98.75 97 LEU A C 1
ATOM 773 O O . LEU A 1 97 ? -3.877 -8.815 6.195 1.00 98.75 97 LEU A O 1
ATOM 777 N N . ASN A 1 98 ? -2.476 -7.400 7.229 1.00 98.62 98 ASN A N 1
ATOM 778 C CA . ASN A 1 98 ? -1.486 -8.429 7.520 1.00 98.62 98 ASN A CA 1
ATOM 779 C C . ASN A 1 98 ? -1.978 -9.434 8.563 1.00 98.62 98 ASN A C 1
ATOM 781 O O . ASN A 1 98 ? -1.817 -10.639 8.372 1.00 98.62 98 ASN A O 1
ATOM 785 N N . LYS A 1 99 ? -2.564 -8.947 9.657 1.00 98.06 99 LYS A N 1
ATOM 786 C CA . LYS A 1 99 ? -3.059 -9.773 10.760 1.00 98.06 99 LYS A CA 1
ATOM 787 C C . LYS A 1 99 ? -4.204 -10.686 10.321 1.00 98.06 99 LYS A C 1
ATOM 789 O O . LYS A 1 99 ? -4.208 -11.856 10.689 1.00 98.06 99 LYS A O 1
ATOM 794 N N . LEU A 1 100 ? -5.154 -10.156 9.556 1.00 97.94 100 LEU A N 1
ATOM 795 C CA . LEU A 1 100 ? -6.392 -10.849 9.197 1.00 97.94 100 LEU A CA 1
ATOM 796 C C . LEU A 1 100 ? -6.242 -11.723 7.953 1.00 97.94 100 LEU A C 1
ATOM 798 O O . LEU A 1 100 ? -6.766 -12.833 7.921 1.00 97.94 100 LEU A O 1
ATOM 802 N N . TYR A 1 101 ? -5.497 -11.252 6.950 1.00 97.56 101 TYR A N 1
ATOM 803 C CA . TYR A 1 101 ? -5.454 -11.888 5.628 1.00 97.56 101 TYR A CA 1
ATOM 804 C C . TYR A 1 101 ? -4.048 -12.323 5.199 1.00 97.56 101 TYR A C 1
ATOM 806 O O . TYR A 1 101 ? -3.868 -12.891 4.123 1.00 97.56 101 TYR A O 1
ATOM 814 N N . GLY A 1 102 ? -3.024 -12.070 6.020 1.00 97.12 102 GLY A N 1
ATOM 815 C CA . GLY A 1 102 ? -1.645 -12.458 5.719 1.00 97.12 102 GLY A CA 1
ATOM 816 C C . GLY A 1 102 ? -0.982 -11.631 4.613 1.00 97.12 102 GLY A C 1
ATOM 817 O O . GLY A 1 102 ? 0.088 -12.012 4.139 1.00 97.12 102 GLY A O 1
ATOM 818 N N . ILE A 1 103 ? -1.578 -10.506 4.203 1.00 98.38 103 ILE A N 1
ATOM 819 C CA . ILE A 1 103 ? -1.005 -9.603 3.195 1.00 98.38 103 ILE A CA 1
ATOM 820 C C . ILE A 1 103 ? 0.261 -8.962 3.766 1.00 98.38 103 ILE A C 1
ATOM 822 O O . ILE A 1 103 ? 0.231 -8.367 4.839 1.00 98.38 103 ILE A O 1
ATOM 826 N N . PHE A 1 104 ? 1.395 -9.094 3.082 1.00 98.38 104 PHE A N 1
ATOM 827 C CA . PHE A 1 104 ? 2.701 -8.635 3.568 1.00 98.38 104 PHE A CA 1
ATOM 828 C C . PHE A 1 104 ? 3.489 -7.788 2.560 1.00 98.38 104 PHE A C 1
ATOM 830 O O . PHE A 1 104 ? 4.545 -7.274 2.921 1.00 98.38 104 PHE A O 1
ATOM 837 N N . LYS A 1 105 ? 2.992 -7.620 1.328 1.00 98.62 105 LYS A N 1
ATOM 838 C CA . LYS A 1 105 ? 3.550 -6.744 0.285 1.00 98.62 105 LYS A CA 1
ATOM 839 C C . LYS A 1 105 ? 2.618 -5.572 0.011 1.00 98.62 105 LYS A C 1
ATOM 841 O O . LYS A 1 105 ? 1.516 -5.771 -0.508 1.00 98.62 105 LYS A O 1
ATOM 846 N N . PHE A 1 106 ? 3.087 -4.365 0.304 1.00 98.88 106 PHE A N 1
ATOM 847 C CA . PHE A 1 106 ? 2.356 -3.126 0.056 1.00 98.88 106 PHE A CA 1
ATOM 848 C C . PHE A 1 106 ? 3.210 -2.133 -0.728 1.00 98.88 106 PHE A C 1
ATOM 850 O O . PHE A 1 106 ? 4.426 -2.069 -0.550 1.00 98.88 106 PHE A O 1
ATOM 857 N N . VAL A 1 107 ? 2.566 -1.328 -1.566 1.00 98.88 107 VAL A N 1
ATOM 858 C CA . VAL A 1 107 ? 3.177 -0.188 -2.252 1.00 98.88 107 VAL A CA 1
ATOM 859 C C . VAL A 1 107 ? 2.442 1.074 -1.820 1.00 98.88 107 VAL A C 1
ATOM 861 O O . VAL A 1 107 ? 1.240 1.179 -2.032 1.00 98.88 107 VAL A O 1
ATOM 864 N N . ILE A 1 108 ? 3.149 2.039 -1.241 1.00 98.88 108 ILE A N 1
ATOM 865 C CA . ILE A 1 108 ? 2.622 3.369 -0.930 1.00 98.88 108 ILE A CA 1
ATOM 866 C C . ILE A 1 108 ? 3.072 4.328 -2.031 1.00 98.88 108 ILE A C 1
ATOM 868 O O . ILE A 1 108 ? 4.271 4.565 -2.219 1.00 98.88 108 ILE A O 1
ATOM 872 N N . VAL A 1 109 ? 2.100 4.886 -2.748 1.00 98.62 109 VAL A N 1
ATOM 873 C CA . VAL A 1 109 ? 2.301 5.894 -3.787 1.00 98.62 109 VAL A CA 1
ATOM 874 C C . VAL A 1 109 ? 1.961 7.268 -3.223 1.00 98.62 109 VAL A C 1
ATOM 876 O O . VAL A 1 109 ? 0.846 7.499 -2.771 1.00 98.62 109 VAL A O 1
ATOM 879 N N . VAL A 1 110 ? 2.919 8.190 -3.279 1.00 98.12 110 VAL A N 1
ATOM 880 C CA . VAL A 1 110 ? 2.773 9.567 -2.774 1.00 98.12 110 VAL A CA 1
ATOM 881 C C . VAL A 1 110 ? 2.998 10.590 -3.890 1.00 98.12 110 VAL A C 1
ATOM 883 O O . VAL A 1 110 ? 3.759 10.333 -4.828 1.00 98.12 110 VAL A O 1
ATOM 886 N N . PRO A 1 111 ? 2.376 11.777 -3.859 1.00 96.62 111 PRO A N 1
ATOM 887 C CA . PRO A 1 111 ? 2.446 12.695 -4.997 1.00 96.62 111 PRO A CA 1
ATOM 888 C C . PRO A 1 111 ? 3.788 13.434 -5.096 1.00 96.62 111 PRO A C 1
ATOM 890 O O . PRO A 1 111 ? 4.276 13.680 -6.198 1.00 96.62 111 PRO A O 1
ATOM 893 N N . THR A 1 112 ? 4.418 13.778 -3.968 1.00 96.88 112 THR A N 1
ATOM 894 C CA . THR A 1 112 ? 5.596 14.664 -3.934 1.00 96.88 112 THR A CA 1
ATOM 895 C C . THR A 1 112 ? 6.736 14.087 -3.098 1.00 96.88 112 THR A C 1
ATOM 897 O O . THR A 1 112 ? 6.535 13.195 -2.276 1.00 96.88 112 THR A O 1
ATOM 900 N N . LEU A 1 113 ? 7.953 14.607 -3.298 1.00 96.50 113 LEU A N 1
ATOM 901 C CA . LEU A 1 113 ? 9.119 14.239 -2.486 1.00 96.50 113 LEU A CA 1
ATOM 902 C C . LEU A 1 113 ? 8.959 14.658 -1.018 1.00 96.50 113 LEU A C 1
ATOM 904 O O . LEU A 1 113 ? 9.385 13.919 -0.140 1.00 96.50 113 LEU A O 1
ATOM 908 N N . SER A 1 114 ? 8.316 15.796 -0.747 1.00 96.88 114 SER A N 1
ATOM 909 C CA . SER A 1 114 ? 8.070 16.264 0.622 1.00 96.88 114 SER A CA 1
ATOM 910 C C . SER A 1 114 ? 7.100 15.352 1.367 1.00 96.88 114 SER A C 1
ATOM 912 O O . SER A 1 114 ? 7.371 14.983 2.505 1.00 96.88 114 SER A O 1
ATOM 914 N N . ILE A 1 115 ? 6.013 14.925 0.711 1.00 96.25 115 ILE A N 1
ATOM 915 C CA . ILE A 1 115 ? 5.082 13.954 1.303 1.00 96.25 115 ILE A CA 1
ATOM 916 C C . ILE A 1 115 ? 5.796 12.616 1.496 1.00 96.25 115 ILE A C 1
ATOM 918 O O . ILE A 1 115 ? 5.721 12.043 2.573 1.00 96.25 115 ILE A O 1
ATOM 922 N N . LYS A 1 116 ? 6.596 12.173 0.515 1.00 98.06 116 LYS A N 1
ATOM 923 C CA . LYS A 1 116 ? 7.435 10.975 0.652 1.00 98.06 116 LYS A CA 1
ATOM 924 C C . LYS A 1 116 ? 8.345 11.029 1.883 1.00 98.06 116 LYS A C 1
ATOM 926 O O . LYS A 1 116 ? 8.411 10.044 2.612 1.00 98.06 116 LYS A O 1
ATOM 931 N N . ALA A 1 117 ? 9.040 12.145 2.100 1.00 97.75 117 ALA A N 1
ATOM 932 C CA . ALA A 1 117 ? 9.911 12.336 3.257 1.00 97.75 117 ALA A CA 1
ATOM 933 C C . ALA A 1 117 ? 9.110 12.274 4.565 1.00 97.75 117 ALA A C 1
ATOM 935 O O . ALA A 1 117 ? 9.431 11.457 5.419 1.00 97.75 117 ALA A O 1
ATOM 936 N N . GLY A 1 118 ? 8.003 13.020 4.665 1.00 97.25 118 GLY A N 1
ATOM 937 C CA . GLY A 1 118 ? 7.136 12.998 5.847 1.00 97.25 118 GLY A CA 1
ATOM 938 C C . GLY A 1 118 ? 6.553 11.613 6.151 1.00 97.25 118 GLY A C 1
ATOM 939 O O . GLY A 1 118 ? 6.550 11.183 7.303 1.00 97.25 118 GLY A O 1
ATOM 940 N N . THR A 1 119 ? 6.130 10.868 5.125 1.00 97.56 119 THR A N 1
ATOM 941 C CA . THR A 1 119 ? 5.698 9.472 5.269 1.00 97.56 119 THR A CA 1
ATOM 942 C C . THR A 1 119 ? 6.835 8.594 5.796 1.00 97.56 119 THR A C 1
ATOM 944 O O . THR A 1 119 ? 6.621 7.808 6.713 1.00 97.56 119 THR A O 1
ATOM 947 N N . ILE A 1 120 ? 8.049 8.711 5.249 1.00 98.00 120 ILE A N 1
ATOM 948 C CA . ILE A 1 120 ? 9.206 7.927 5.705 1.00 98.00 120 ILE A CA 1
ATOM 949 C C . ILE A 1 120 ? 9.551 8.258 7.158 1.00 98.00 120 ILE A C 1
ATOM 951 O O . ILE A 1 120 ? 9.749 7.334 7.944 1.00 98.00 120 ILE A O 1
ATOM 955 N N . ASP A 1 121 ? 9.596 9.539 7.516 1.00 97.75 121 ASP A N 1
ATOM 956 C CA . ASP A 1 121 ? 9.928 9.995 8.866 1.00 97.75 121 ASP A CA 1
ATOM 957 C C . ASP A 1 121 ? 8.914 9.467 9.882 1.00 97.75 121 ASP A C 1
ATOM 959 O O . ASP A 1 121 ? 9.295 8.901 10.907 1.00 97.75 121 ASP A O 1
ATOM 963 N N . PHE A 1 122 ? 7.621 9.539 9.552 1.00 96.25 122 PHE A N 1
ATOM 964 C CA . PHE A 1 122 ? 6.563 8.947 10.365 1.00 96.25 122 PHE A CA 1
ATOM 965 C C . PHE A 1 122 ? 6.765 7.438 10.559 1.00 96.25 122 PHE A C 1
ATOM 967 O O . PHE A 1 122 ? 6.772 6.958 11.692 1.00 96.25 122 PHE A O 1
ATOM 974 N N . LEU A 1 123 ? 6.952 6.684 9.470 1.00 96.75 123 LEU A N 1
ATOM 975 C CA . LEU A 1 123 ? 7.054 5.219 9.515 1.00 96.75 123 LEU A CA 1
ATOM 976 C C . LEU A 1 123 ? 8.358 4.729 10.168 1.00 96.75 123 LEU A C 1
ATOM 978 O O . LEU A 1 123 ? 8.396 3.615 10.690 1.00 96.75 123 LEU A O 1
ATOM 982 N N . LYS A 1 124 ? 9.428 5.535 10.135 1.00 96.19 124 LYS A N 1
ATOM 983 C CA . LYS A 1 124 ? 10.719 5.222 10.770 1.00 96.19 124 LYS A CA 1
ATOM 984 C C . LYS A 1 124 ? 10.835 5.705 12.210 1.00 96.19 124 LYS A C 1
ATOM 986 O O . LYS A 1 124 ? 11.716 5.206 12.906 1.00 96.19 124 LYS A O 1
ATOM 991 N N . SER A 1 125 ? 9.996 6.645 12.644 1.00 95.75 125 SER A N 1
ATOM 992 C CA . SER A 1 125 ? 10.048 7.176 14.007 1.00 95.75 125 SER A CA 1
ATOM 993 C C . SER A 1 125 ? 9.931 6.062 15.052 1.00 95.75 125 SER A C 1
ATOM 995 O O . SER A 1 125 ? 9.131 5.134 14.899 1.00 95.75 125 SER A O 1
ATOM 997 N N . ASP A 1 126 ? 10.726 6.153 16.120 1.00 94.06 126 ASP A N 1
ATOM 998 C CA . ASP A 1 126 ? 10.743 5.132 17.173 1.00 94.06 126 ASP A CA 1
ATOM 999 C C . ASP A 1 126 ? 9.375 5.000 17.840 1.00 94.06 126 ASP A C 1
ATOM 1001 O O . ASP A 1 126 ? 8.893 3.886 18.010 1.00 94.06 126 ASP A O 1
ATOM 1005 N N . SER A 1 127 ? 8.682 6.118 18.076 1.00 91.62 127 SER A N 1
ATOM 1006 C CA . SER A 1 127 ? 7.339 6.100 18.654 1.00 91.62 127 SER A CA 1
ATOM 1007 C C . SER A 1 127 ? 6.323 5.369 17.769 1.00 91.62 127 SER A C 1
ATOM 1009 O O . SER A 1 127 ? 5.506 4.609 18.283 1.00 91.62 127 SER A O 1
ATOM 1011 N N . SER A 1 128 ? 6.372 5.545 16.441 1.00 92.75 128 SER A N 1
ATOM 1012 C CA . SER A 1 128 ? 5.482 4.827 15.514 1.00 92.75 128 SER A CA 1
ATOM 1013 C C . SER A 1 128 ? 5.806 3.337 15.505 1.00 92.75 128 SER A C 1
ATOM 1015 O O . SER A 1 128 ? 4.921 2.486 15.620 1.00 92.75 128 SER A O 1
ATOM 1017 N N . ARG A 1 129 ? 7.098 3.004 15.424 1.00 94.94 129 ARG A N 1
ATOM 1018 C CA . ARG A 1 129 ? 7.570 1.618 15.395 1.00 94.94 129 ARG A CA 1
ATOM 1019 C C . ARG A 1 129 ? 7.234 0.879 16.683 1.00 94.94 129 ARG A C 1
ATOM 1021 O O . ARG A 1 129 ? 6.761 -0.250 16.596 1.00 94.94 129 ARG A O 1
ATOM 1028 N N . GLU A 1 130 ? 7.459 1.489 17.841 1.00 95.19 130 GLU A N 1
ATOM 1029 C CA . GLU A 1 130 ? 7.090 0.939 19.147 1.00 95.19 130 GLU A CA 1
ATOM 1030 C C . GLU A 1 130 ? 5.578 0.757 19.246 1.00 95.19 130 GLU A C 1
ATOM 1032 O O . GLU A 1 130 ? 5.133 -0.357 19.513 1.00 95.19 130 GLU A O 1
ATOM 1037 N N . HIS A 1 131 ? 4.791 1.784 18.903 1.00 93.62 131 HIS A N 1
ATOM 1038 C CA . HIS A 1 131 ? 3.325 1.722 18.924 1.00 93.62 131 HIS A CA 1
ATOM 1039 C C . HIS A 1 131 ? 2.777 0.527 18.128 1.00 93.62 131 HIS A C 1
ATOM 1041 O O . HIS A 1 131 ? 1.994 -0.271 18.647 1.00 93.62 131 HIS A O 1
ATOM 1047 N N . PHE A 1 132 ? 3.202 0.357 16.871 1.00 95.56 132 PHE A N 1
ATOM 1048 C CA . PHE A 1 132 ? 2.716 -0.753 16.046 1.00 95.56 132 PHE A CA 1
ATOM 1049 C C . PHE A 1 132 ? 3.329 -2.105 16.434 1.00 95.56 132 PHE A C 1
ATOM 1051 O O . PHE A 1 132 ? 2.656 -3.133 16.330 1.00 95.56 132 PHE A O 1
ATOM 1058 N N . LYS A 1 133 ? 4.573 -2.134 16.922 1.00 96.44 133 LYS A N 1
ATOM 1059 C CA . LYS A 1 133 ? 5.206 -3.371 17.392 1.00 96.44 133 LYS A CA 1
ATOM 1060 C C . LYS A 1 133 ? 4.546 -3.896 18.663 1.00 96.44 133 LYS A C 1
ATOM 1062 O O . LYS A 1 133 ? 4.338 -5.101 18.754 1.00 96.44 133 LYS A O 1
ATOM 1067 N N . GLU A 1 134 ? 4.187 -3.029 19.606 1.00 95.56 134 GLU A N 1
ATOM 1068 C CA . GLU A 1 134 ? 3.420 -3.401 20.801 1.00 95.56 134 GLU A CA 1
ATOM 1069 C C . GLU A 1 134 ? 2.065 -4.009 20.424 1.00 95.56 134 GLU A C 1
ATOM 1071 O O . GLU A 1 134 ? 1.660 -5.026 20.981 1.00 95.56 134 GLU A O 1
ATOM 1076 N N . GLN A 1 135 ? 1.377 -3.409 19.449 1.00 94.19 135 GLN A N 1
ATOM 1077 C CA . GLN A 1 135 ? 0.024 -3.813 19.076 1.00 94.19 135 GLN A CA 1
ATOM 1078 C C . GLN A 1 135 ? -0.026 -5.064 18.179 1.00 94.19 135 GLN A C 1
ATOM 1080 O O . GLN A 1 135 ? -0.952 -5.868 18.300 1.00 94.19 135 GLN A O 1
ATOM 1085 N N . TYR A 1 136 ? 0.940 -5.234 17.271 1.00 96.62 136 TYR A N 1
ATOM 1086 C CA . TYR A 1 136 ? 0.901 -6.270 16.227 1.00 96.62 136 TYR A CA 1
ATOM 1087 C C . TYR A 1 136 ? 2.086 -7.245 16.259 1.00 96.62 136 TYR A C 1
ATOM 1089 O O . TYR A 1 136 ? 2.117 -8.189 15.470 1.00 96.62 136 TYR A O 1
ATOM 1097 N N . GLY A 1 137 ? 3.086 -7.026 17.119 1.00 97.06 137 GLY A N 1
ATOM 1098 C CA . GLY A 1 137 ? 4.302 -7.846 17.183 1.00 97.06 137 GLY A CA 1
ATOM 1099 C C . GLY A 1 137 ? 5.206 -7.734 15.948 1.00 97.06 137 GLY A C 1
ATOM 1100 O O . GLY A 1 137 ? 6.139 -8.522 15.796 1.00 97.06 137 GLY A O 1
ATOM 1101 N N . LYS A 1 138 ? 4.938 -6.778 15.050 1.00 97.00 138 LYS A N 1
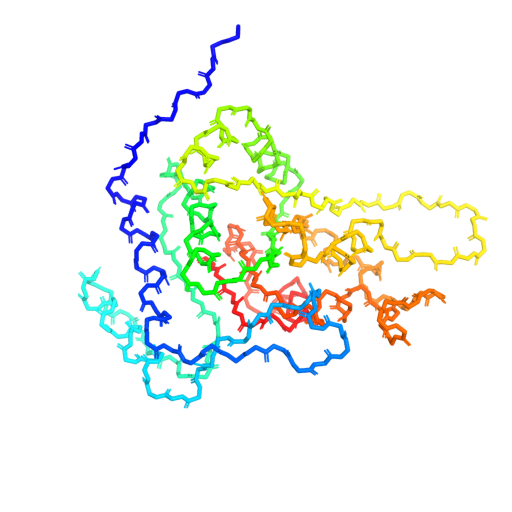ATOM 1102 C CA . LYS A 1 138 ? 5.623 -6.613 13.760 1.00 97.00 138 LYS A CA 1
ATOM 1103 C C . LYS A 1 138 ? 6.037 -5.169 13.523 1.00 97.00 138 LYS A C 1
ATOM 1105 O O . LYS A 1 138 ? 5.503 -4.245 14.123 1.00 97.00 138 LYS A O 1
ATOM 1110 N N . THR A 1 139 ? 6.974 -4.981 12.601 1.00 97.44 139 THR A N 1
ATOM 1111 C CA . THR A 1 139 ? 7.398 -3.658 12.123 1.00 97.44 139 THR A CA 1
ATOM 1112 C C . THR A 1 139 ? 7.326 -3.589 10.601 1.00 97.44 139 THR A C 1
ATOM 1114 O O . THR A 1 139 ? 7.224 -4.616 9.929 1.00 97.44 139 THR A O 1
ATOM 1117 N N . LEU A 1 140 ? 7.362 -2.384 10.037 1.00 98.44 140 LEU A N 1
ATOM 1118 C CA . LEU A 1 140 ? 7.436 -2.210 8.589 1.00 98.44 140 LEU A CA 1
ATOM 1119 C C . LEU A 1 140 ? 8.899 -2.195 8.139 1.00 98.44 140 LEU A C 1
ATOM 1121 O O . LEU A 1 140 ? 9.710 -1.452 8.692 1.00 98.44 140 LEU A O 1
ATOM 1125 N N . ASN A 1 141 ? 9.224 -2.982 7.116 1.00 98.38 141 ASN A N 1
ATOM 1126 C CA . ASN A 1 141 ? 10.479 -2.870 6.385 1.00 98.38 141 ASN A CA 1
ATOM 1127 C C . ASN A 1 141 ? 10.249 -2.009 5.135 1.00 98.38 141 ASN A C 1
ATOM 1129 O O . ASN A 1 141 ? 9.440 -2.360 4.271 1.00 98.38 141 ASN A O 1
ATOM 1133 N N . LEU A 1 142 ? 10.919 -0.856 5.072 1.00 98.62 142 LEU A N 1
ATOM 1134 C CA . LEU A 1 142 ? 10.667 0.164 4.054 1.00 98.62 142 LEU A CA 1
ATOM 1135 C C . LEU A 1 142 ? 11.664 0.055 2.901 1.00 98.62 142 LEU A C 1
ATOM 1137 O O . LEU A 1 142 ? 12.864 0.260 3.077 1.00 98.62 142 LEU A O 1
ATOM 1141 N N . HIS A 1 143 ? 11.141 -0.153 1.698 1.00 98.50 143 HIS A N 1
ATOM 1142 C CA . HIS A 1 143 ? 11.892 -0.179 0.448 1.00 98.50 143 HIS A CA 1
ATOM 1143 C C . HIS A 1 143 ? 11.663 1.150 -0.280 1.00 98.50 143 HIS A C 1
ATOM 1145 O O . HIS A 1 143 ? 10.596 1.403 -0.836 1.00 98.50 143 HIS A O 1
ATOM 1151 N N . ILE A 1 144 ? 12.634 2.060 -0.230 1.00 98.38 144 ILE A N 1
ATOM 1152 C CA . ILE A 1 144 ? 12.439 3.453 -0.664 1.00 98.38 144 ILE A CA 1
ATOM 1153 C C . ILE A 1 144 ? 12.944 3.634 -2.098 1.00 98.38 144 ILE A C 1
ATOM 1155 O O . ILE A 1 144 ? 14.143 3.573 -2.351 1.00 98.38 144 ILE A O 1
ATOM 1159 N N . VAL A 1 145 ? 12.042 3.903 -3.048 1.00 96.94 145 VAL A N 1
ATOM 1160 C CA . VAL A 1 145 ? 12.417 4.086 -4.460 1.00 96.94 145 VAL A CA 1
ATOM 1161 C C . VAL A 1 145 ? 12.995 5.476 -4.679 1.00 96.94 145 VAL A C 1
ATOM 1163 O O . VAL A 1 145 ? 12.277 6.474 -4.611 1.00 96.94 145 VAL A O 1
ATOM 1166 N N . GLU A 1 146 ? 14.287 5.555 -4.965 1.00 92.50 146 GLU A N 1
ATOM 1167 C CA . GLU A 1 146 ? 14.982 6.806 -5.263 1.00 92.50 146 GLU A CA 1
ATOM 1168 C C . GLU A 1 146 ? 15.307 6.944 -6.748 1.00 92.50 146 GLU A C 1
ATOM 1170 O O . GLU A 1 146 ? 15.430 5.957 -7.478 1.00 92.50 146 GLU A O 1
ATOM 1175 N N . SER A 1 147 ? 15.466 8.192 -7.191 1.00 86.44 147 SER A N 1
ATO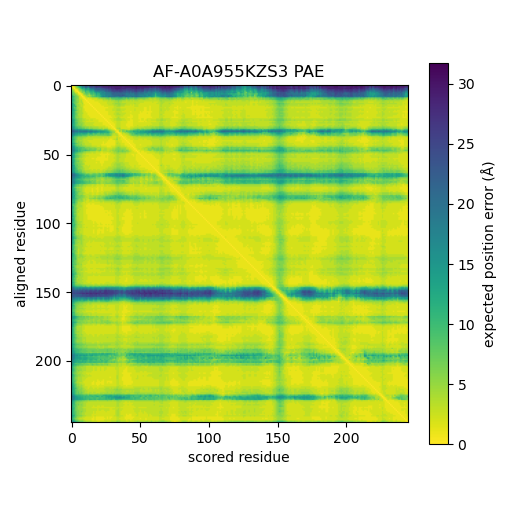M 1176 C CA . SER A 1 147 ? 15.995 8.462 -8.522 1.00 86.44 147 SER A CA 1
ATOM 1177 C C . SER A 1 147 ? 17.455 8.030 -8.572 1.00 86.44 147 SER A C 1
ATOM 1179 O O . SER A 1 147 ? 18.275 8.480 -7.769 1.00 86.44 147 SER A O 1
ATOM 1181 N N . GLN A 1 148 ? 17.788 7.155 -9.515 1.00 76.00 148 GLN A N 1
ATOM 1182 C CA . GLN A 1 148 ? 19.170 6.759 -9.723 1.00 76.00 148 GLN A CA 1
ATOM 1183 C C . GLN A 1 148 ? 19.903 7.855 -10.492 1.00 76.00 148 GLN A C 1
ATOM 1185 O O . GLN A 1 148 ? 19.560 8.168 -11.631 1.00 76.00 148 GLN A O 1
ATOM 1190 N N . LYS A 1 149 ? 20.943 8.425 -9.879 1.00 66.44 149 LYS A N 1
ATOM 1191 C CA . LYS A 1 149 ? 21.901 9.260 -10.607 1.00 66.44 149 LYS A CA 1
ATOM 1192 C C . LYS A 1 149 ? 22.669 8.342 -11.559 1.00 66.44 149 LYS A C 1
ATOM 1194 O O . LYS A 1 149 ? 23.230 7.343 -11.115 1.00 66.44 149 LYS A O 1
ATOM 1199 N N . GLY A 1 150 ? 22.636 8.642 -12.857 1.00 58.62 150 GLY A N 1
ATOM 1200 C CA . GLY A 1 150 ? 23.237 7.798 -13.891 1.00 58.62 150 GLY A CA 1
ATOM 1201 C C . GLY A 1 150 ? 24.691 7.448 -13.570 1.00 58.62 150 GLY A C 1
ATOM 1202 O O . GLY A 1 150 ? 25.524 8.333 -13.385 1.00 58.62 150 GLY A O 1
ATOM 1203 N N . GLY A 1 151 ? 24.989 6.153 -13.484 1.00 58.53 151 GLY A N 1
ATOM 1204 C CA . GLY A 1 151 ? 26.351 5.638 -13.382 1.00 58.53 151 GLY A CA 1
ATOM 1205 C C . GLY A 1 151 ? 26.881 5.238 -14.757 1.00 58.53 151 GLY A C 1
ATOM 1206 O O . GLY A 1 151 ? 26.119 4.803 -15.614 1.00 58.53 151 GLY A O 1
ATOM 1207 N N . LYS A 1 152 ? 28.202 5.315 -14.958 1.00 53.66 152 LYS A N 1
ATOM 1208 C CA . LYS A 1 152 ? 28.902 4.894 -16.193 1.00 53.66 152 LYS A CA 1
ATOM 1209 C C . LYS A 1 152 ? 28.919 3.362 -16.414 1.00 53.66 152 LYS A C 1
ATOM 1211 O O . LYS A 1 152 ? 29.767 2.856 -17.144 1.00 53.66 152 LYS A O 1
ATOM 1216 N N . SER A 1 153 ? 28.046 2.607 -15.744 1.00 61.44 153 SER A N 1
ATOM 1217 C CA . SER A 1 153 ? 27.993 1.144 -15.851 1.00 61.44 153 SER A CA 1
ATOM 1218 C C . SER A 1 153 ? 27.339 0.733 -17.168 1.00 61.44 153 SER A C 1
ATOM 1220 O O . SER A 1 153 ? 26.252 1.204 -17.489 1.00 61.44 153 SER A O 1
ATOM 1222 N N . LYS A 1 154 ? 27.980 -0.185 -17.902 1.00 63.50 154 LYS A N 1
ATOM 1223 C CA . LYS A 1 154 ? 27.416 -0.797 -19.118 1.00 63.50 154 LYS A CA 1
ATOM 1224 C C . LYS A 1 154 ? 26.238 -1.732 -18.826 1.00 63.50 154 LYS A C 1
ATOM 1226 O O . LYS A 1 154 ? 25.418 -1.931 -19.710 1.00 63.50 154 LYS A O 1
ATOM 1231 N N . LYS A 1 155 ? 26.170 -2.302 -17.616 1.00 64.50 155 LYS A N 1
ATOM 1232 C CA . LYS A 1 155 ? 25.092 -3.206 -17.193 1.00 64.50 155 LYS A CA 1
ATOM 1233 C C . LYS A 1 155 ? 24.008 -2.428 -16.458 1.00 64.50 155 LYS A C 1
ATOM 1235 O O . LYS A 1 155 ? 24.320 -1.662 -15.536 1.00 64.50 155 LYS A O 1
ATOM 1240 N N . LEU A 1 156 ? 22.761 -2.634 -16.869 1.00 74.69 156 LEU A N 1
ATOM 1241 C CA . LEU A 1 156 ? 21.573 -2.035 -16.278 1.00 74.69 156 LEU A CA 1
ATOM 1242 C C . LEU A 1 156 ? 21.023 -2.975 -15.199 1.00 74.69 156 LEU A C 1
ATOM 1244 O O . LEU A 1 156 ? 20.613 -4.097 -15.488 1.00 74.69 156 LEU A O 1
ATOM 1248 N N . TYR A 1 157 ? 20.962 -2.491 -13.958 1.00 79.69 157 TYR A N 1
ATOM 1249 C CA . TYR A 1 157 ? 20.364 -3.211 -12.831 1.00 79.69 157 TYR A CA 1
ATOM 1250 C C . TYR A 1 157 ? 19.025 -2.606 -12.428 1.00 79.69 157 TYR A C 1
ATOM 1252 O O . TYR A 1 157 ? 18.864 -1.384 -12.455 1.00 79.69 157 TYR A O 1
ATOM 1260 N N . LEU A 1 158 ? 18.092 -3.464 -12.013 1.00 86.19 158 LEU A N 1
ATOM 1261 C CA . LEU A 1 158 ? 16.822 -3.042 -11.430 1.00 86.19 158 LEU A CA 1
ATOM 1262 C C . LEU A 1 158 ? 17.056 -2.106 -10.230 1.00 86.19 158 LEU A C 1
ATOM 1264 O O . LEU A 1 158 ? 18.053 -2.266 -9.514 1.00 86.19 158 LEU A O 1
ATOM 1268 N N . PRO A 1 159 ? 16.145 -1.149 -9.961 1.00 91.69 159 PRO A N 1
ATOM 1269 C CA . PRO A 1 159 ? 16.279 -0.261 -8.813 1.00 91.69 159 PRO A CA 1
ATOM 1270 C C . PRO A 1 159 ? 16.462 -1.062 -7.508 1.00 91.69 159 PRO A C 1
ATOM 1272 O O . PRO A 1 159 ? 15.668 -1.970 -7.254 1.00 91.69 159 PRO A O 1
ATOM 1275 N N . PRO A 1 160 ? 17.441 -0.726 -6.643 1.00 93.25 160 PRO A N 1
ATOM 1276 C CA . PRO A 1 160 ? 17.750 -1.500 -5.439 1.00 93.25 160 PRO A CA 1
ATOM 1277 C C . PRO A 1 160 ? 16.546 -1.730 -4.527 1.00 93.25 160 PRO A C 1
ATOM 1279 O O . PRO A 1 160 ? 16.353 -2.836 -4.036 1.00 93.25 160 PRO A O 1
ATOM 1282 N N . ALA A 1 161 ? 15.694 -0.715 -4.357 1.00 96.56 161 ALA A N 1
ATOM 1283 C CA . ALA A 1 161 ? 14.464 -0.834 -3.578 1.00 96.56 161 ALA A CA 1
ATOM 1284 C C . ALA A 1 161 ? 13.453 -1.807 -4.200 1.00 96.56 161 ALA A C 1
ATOM 1286 O O . ALA A 1 161 ? 12.785 -2.526 -3.471 1.00 96.56 161 ALA A O 1
ATOM 1287 N N . VAL A 1 162 ? 13.363 -1.874 -5.532 1.00 96.44 162 VAL A N 1
ATOM 1288 C CA . VAL A 1 162 ? 12.502 -2.848 -6.220 1.00 96.44 162 VAL A CA 1
ATOM 1289 C C . VAL A 1 162 ? 13.065 -4.253 -6.046 1.00 96.44 162 VAL A C 1
ATOM 1291 O O . VAL A 1 162 ? 12.333 -5.152 -5.654 1.00 96.44 162 VAL A O 1
ATOM 1294 N N . ASN A 1 163 ? 14.371 -4.429 -6.252 1.00 94.81 163 ASN A N 1
ATOM 1295 C CA . ASN A 1 163 ? 15.040 -5.711 -6.049 1.00 94.81 163 ASN A CA 1
ATOM 1296 C C . ASN A 1 163 ? 14.890 -6.220 -4.605 1.00 94.81 163 ASN A C 1
ATOM 1298 O O . ASN A 1 163 ? 14.536 -7.375 -4.390 1.00 94.81 163 ASN A O 1
ATOM 1302 N N . SER A 1 164 ? 15.125 -5.355 -3.617 1.00 96.69 164 SER A N 1
ATOM 1303 C CA . SER A 1 164 ? 14.956 -5.684 -2.201 1.00 96.69 164 SER A CA 1
ATOM 1304 C C . SER A 1 164 ? 13.495 -5.987 -1.871 1.00 96.69 164 SER A C 1
ATOM 1306 O O . SER A 1 164 ? 13.212 -6.980 -1.208 1.00 96.69 164 SER A O 1
ATOM 1308 N N . PHE A 1 165 ? 12.554 -5.183 -2.377 1.00 98.19 165 PHE A N 1
ATOM 1309 C CA . PHE A 1 165 ? 11.135 -5.412 -2.144 1.00 98.19 165 PHE A CA 1
ATOM 1310 C C . PHE A 1 165 ? 10.695 -6.742 -2.728 1.00 98.19 165 PHE A C 1
ATOM 1312 O O . PHE A 1 165 ? 10.052 -7.493 -2.023 1.00 98.19 165 PHE A O 1
ATOM 1319 N N . VAL A 1 166 ? 11.035 -7.074 -3.969 1.00 96.38 166 VAL A N 1
ATOM 1320 C CA . VAL A 1 166 ? 10.572 -8.319 -4.601 1.00 96.38 166 VAL A CA 1
ATOM 1321 C C . VAL A 1 166 ? 11.188 -9.556 -3.938 1.00 96.38 166 VAL A C 1
ATOM 1323 O O . VAL A 1 166 ? 10.472 -10.523 -3.706 1.00 96.38 166 VAL A O 1
ATOM 1326 N N . ASN A 1 167 ? 12.464 -9.503 -3.541 1.00 95.25 167 ASN A N 1
ATOM 1327 C CA . ASN A 1 167 ? 13.160 -10.641 -2.924 1.00 95.25 167 ASN A CA 1
ATOM 1328 C C . ASN A 1 167 ? 12.920 -10.805 -1.413 1.00 95.25 167 ASN A C 1
ATOM 1330 O O . ASN A 1 167 ? 13.313 -11.820 -0.841 1.00 95.25 167 ASN A O 1
ATOM 1334 N N . SER A 1 168 ? 12.288 -9.846 -0.734 1.00 96.25 168 SER A N 1
ATOM 1335 C CA . SER A 1 168 ? 11.854 -10.062 0.651 1.00 96.25 168 SER A CA 1
ATOM 1336 C C . SER A 1 168 ? 10.685 -11.046 0.700 1.00 96.25 168 SER A C 1
ATOM 1338 O O . SER A 1 168 ? 9.786 -10.988 -0.136 1.00 96.25 168 SER A O 1
ATOM 1340 N N . GLY A 1 169 ? 10.632 -11.928 1.689 1.00 93.31 169 GLY A N 1
ATOM 1341 C CA . GLY A 1 169 ? 9.614 -12.981 1.731 1.00 93.31 169 GLY A CA 1
ATOM 1342 C C . GLY A 1 169 ? 8.885 -13.101 3.060 1.00 93.31 169 GLY A C 1
ATOM 1343 O O . GLY A 1 169 ? 9.227 -12.464 4.053 1.00 93.31 169 GLY A O 1
ATOM 1344 N N . ILE A 1 170 ? 7.889 -13.983 3.089 1.00 92.12 170 ILE A N 1
ATOM 1345 C CA . ILE A 1 170 ? 7.101 -14.327 4.278 1.00 92.12 170 ILE A CA 1
ATOM 1346 C C . ILE A 1 170 ? 7.948 -14.977 5.390 1.00 92.12 170 ILE A C 1
ATOM 1348 O O . ILE A 1 170 ? 7.526 -15.040 6.544 1.00 92.12 170 ILE A O 1
ATOM 1352 N N . PHE A 1 171 ? 9.161 -15.445 5.068 1.00 92.25 171 PHE A N 1
ATOM 1353 C CA . PHE A 1 171 ? 10.129 -15.937 6.052 1.00 92.25 171 PHE A CA 1
ATOM 1354 C C . PHE A 1 171 ? 10.639 -14.830 6.992 1.00 92.25 171 PHE A C 1
ATOM 1356 O O . PHE A 1 171 ? 11.045 -15.130 8.115 1.00 92.25 171 PHE A O 1
ATOM 1363 N N . GLU A 1 172 ? 10.546 -13.556 6.602 1.00 94.38 172 GLU A N 1
ATOM 1364 C CA . GLU A 1 172 ? 10.818 -12.398 7.462 1.00 94.38 172 GLU A CA 1
ATOM 1365 C C . GLU A 1 172 ? 9.632 -12.125 8.411 1.00 94.38 172 GLU A C 1
ATOM 1367 O O . GLU A 1 172 ? 9.006 -11.069 8.367 1.00 94.38 172 GLU A O 1
ATOM 1372 N N . LYS A 1 173 ? 9.293 -13.088 9.280 1.00 90.19 173 LYS A N 1
ATOM 1373 C CA . LYS A 1 173 ? 8.024 -13.136 10.046 1.00 90.19 173 LYS A CA 1
ATOM 1374 C C . LYS A 1 173 ? 7.671 -11.866 10.840 1.00 90.19 173 LYS A C 1
ATOM 1376 O O . LYS A 1 173 ? 6.489 -11.611 11.075 1.00 90.19 173 LYS A O 1
ATOM 1381 N N . ASN A 1 174 ? 8.674 -11.08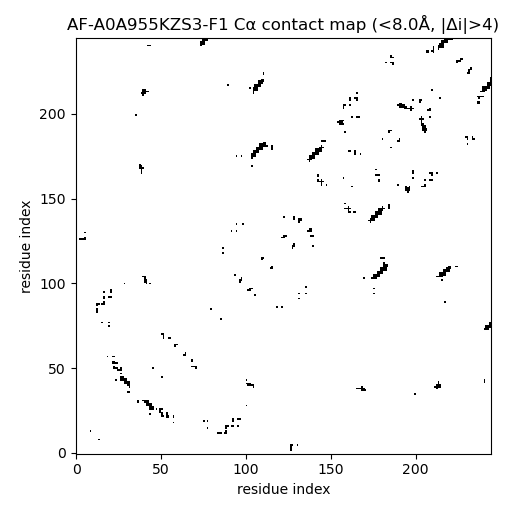1 11.235 1.00 94.81 174 ASN A N 1
ATOM 1382 C CA . ASN A 1 174 ? 8.522 -9.864 12.040 1.00 94.81 174 ASN A CA 1
ATOM 1383 C C . ASN A 1 174 ? 8.339 -8.586 11.201 1.00 94.81 174 ASN A C 1
ATOM 1385 O O . ASN A 1 174 ? 8.208 -7.498 11.770 1.00 94.81 174 ASN A O 1
ATOM 1389 N N . TYR A 1 175 ? 8.340 -8.704 9.871 1.00 97.75 175 TYR A N 1
ATOM 1390 C CA . TYR A 1 175 ? 8.318 -7.575 8.952 1.00 97.75 175 TYR A CA 1
ATOM 1391 C C . TYR A 1 175 ? 7.155 -7.646 7.962 1.00 97.75 175 TYR A C 1
ATOM 1393 O O . TYR A 1 175 ? 6.859 -8.686 7.377 1.00 97.75 175 TYR A O 1
ATOM 1401 N N . ILE A 1 176 ? 6.521 -6.496 7.748 1.00 98.69 176 ILE A N 1
ATOM 1402 C CA . ILE A 1 176 ? 5.643 -6.238 6.604 1.00 98.69 176 ILE A CA 1
ATOM 1403 C C . ILE A 1 176 ? 6.437 -5.389 5.612 1.00 98.69 176 ILE A C 1
ATOM 1405 O O . ILE A 1 176 ? 7.057 -4.398 5.993 1.00 98.69 176 ILE A O 1
ATOM 1409 N N . GLN A 1 177 ? 6.443 -5.780 4.344 1.00 98.75 177 GLN A N 1
ATOM 1410 C CA . GLN A 1 177 ? 7.292 -5.198 3.312 1.00 98.75 177 GLN A CA 1
ATOM 1411 C C . GLN A 1 177 ? 6.534 -4.073 2.604 1.00 98.75 177 GLN A C 1
ATOM 1413 O O . GLN A 1 177 ? 5.482 -4.307 2.004 1.00 98.75 177 GLN A O 1
ATOM 1418 N N . VAL A 1 178 ? 7.067 -2.852 2.668 1.00 98.88 178 VAL A N 1
ATOM 1419 C CA . VAL A 1 178 ? 6.404 -1.650 2.148 1.00 98.88 178 VAL A CA 1
ATOM 1420 C C . VAL A 1 178 ? 7.326 -0.916 1.180 1.00 98.88 178 VAL A C 1
ATOM 1422 O O . VAL A 1 178 ? 8.341 -0.355 1.586 1.00 98.88 178 VAL A O 1
ATOM 1425 N N . LEU A 1 179 ? 6.974 -0.898 -0.104 1.00 98.88 179 LEU A N 1
ATOM 1426 C CA . LEU A 1 179 ? 7.647 -0.092 -1.121 1.00 98.88 179 LEU A CA 1
ATOM 1427 C C . LEU A 1 179 ? 7.071 1.327 -1.118 1.00 98.88 179 LEU A C 1
ATOM 1429 O O . LEU A 1 179 ? 5.867 1.492 -1.273 1.00 98.88 179 LEU A O 1
ATOM 1433 N N . ILE A 1 180 ? 7.907 2.357 -0.986 1.0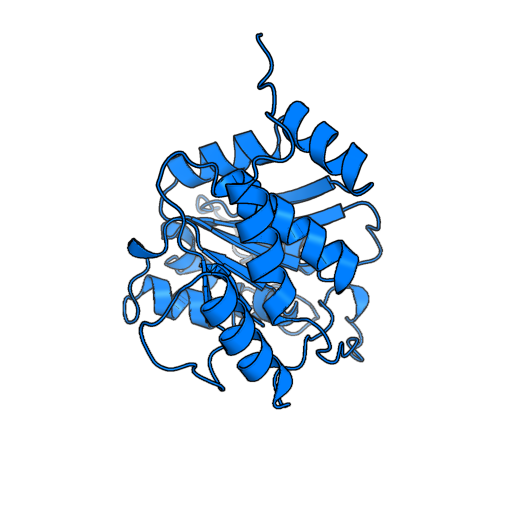0 98.75 180 ILE A N 1
ATOM 1434 C CA . ILE A 1 180 ? 7.470 3.762 -1.018 1.00 98.75 180 ILE A CA 1
ATOM 1435 C C . ILE A 1 180 ? 7.999 4.429 -2.285 1.00 98.75 180 ILE A C 1
ATOM 1437 O O . ILE A 1 180 ? 9.214 4.512 -2.499 1.00 98.75 180 ILE A O 1
ATOM 1441 N N . ILE A 1 181 ? 7.089 4.955 -3.104 1.00 98.50 181 ILE A N 1
ATOM 1442 C CA . ILE A 1 181 ? 7.405 5.556 -4.401 1.00 98.50 181 ILE A CA 1
ATOM 1443 C C . ILE A 1 181 ? 6.608 6.845 -4.622 1.00 98.50 181 ILE A C 1
ATOM 1445 O O . ILE A 1 181 ? 5.421 6.917 -4.326 1.00 98.50 181 ILE A O 1
ATOM 1449 N N . ASN A 1 182 ? 7.256 7.889 -5.145 1.00 97.88 182 ASN A N 1
ATOM 1450 C CA . ASN A 1 182 ? 6.572 9.134 -5.493 1.00 97.88 182 ASN A CA 1
ATOM 1451 C C . ASN A 1 182 ? 6.147 9.175 -6.972 1.00 97.88 182 ASN A C 1
ATOM 1453 O O . ASN A 1 182 ? 6.735 8.491 -7.812 1.00 97.88 182 ASN A O 1
ATOM 1457 N N . ALA A 1 183 ? 5.196 10.049 -7.313 1.00 96.94 183 ALA A N 1
ATOM 1458 C CA . ALA A 1 183 ? 4.683 10.228 -8.678 1.00 96.94 183 ALA A CA 1
ATOM 1459 C C . ALA A 1 183 ? 5.781 10.448 -9.740 1.00 96.94 183 ALA A C 1
ATOM 1461 O O . ALA A 1 183 ? 5.695 9.924 -10.848 1.00 96.94 183 ALA A O 1
ATOM 1462 N N . GLY A 1 184 ? 6.848 11.180 -9.398 1.00 95.88 184 GLY A N 1
ATOM 1463 C CA . GLY A 1 184 ? 7.986 11.387 -10.300 1.00 95.88 184 GLY A CA 1
ATOM 1464 C C . GLY A 1 184 ? 8.686 10.081 -10.691 1.00 95.88 184 GLY A C 1
ATOM 1465 O O . GLY A 1 184 ? 9.025 9.893 -11.856 1.00 95.88 184 GLY A O 1
ATOM 1466 N N . MET A 1 185 ? 8.837 9.147 -9.747 1.00 96.38 185 MET A N 1
ATOM 1467 C CA . MET A 1 185 ? 9.423 7.832 -10.018 1.00 96.38 185 MET A CA 1
ATOM 1468 C C . MET A 1 185 ? 8.450 6.903 -10.740 1.00 96.38 185 MET A C 1
ATOM 1470 O O . MET A 1 185 ? 8.875 6.205 -11.657 1.00 96.38 185 MET A O 1
ATOM 1474 N N . ILE A 1 186 ? 7.155 6.949 -10.411 1.00 97.06 186 ILE A N 1
ATOM 1475 C CA . ILE A 1 186 ? 6.102 6.252 -11.172 1.00 97.06 186 ILE A CA 1
ATOM 1476 C C . ILE A 1 186 ? 6.154 6.633 -12.661 1.00 97.06 186 ILE A C 1
ATOM 1478 O O . ILE A 1 186 ? 6.011 5.782 -13.532 1.00 97.06 186 ILE A O 1
ATOM 1482 N N . ASN A 1 187 ? 6.409 7.905 -12.963 1.00 95.56 187 ASN A N 1
ATOM 1483 C CA . ASN A 1 187 ? 6.487 8.394 -14.338 1.00 95.56 187 ASN A CA 1
ATOM 1484 C C . ASN A 1 187 ? 7.860 8.229 -14.996 1.00 95.56 187 ASN A C 1
ATOM 1486 O O . ASN A 1 187 ? 8.001 8.553 -16.177 1.00 95.56 187 ASN A O 1
ATOM 1490 N N . SER A 1 188 ? 8.863 7.744 -14.264 1.00 94.44 188 SER A N 1
ATOM 1491 C CA . SER A 1 188 ? 10.213 7.585 -14.796 1.00 94.44 188 SER A CA 1
ATOM 1492 C C . SER A 1 188 ? 10.296 6.427 -15.794 1.00 94.44 188 SER A C 1
ATOM 1494 O O . SER A 1 188 ? 9.632 5.398 -15.646 1.00 94.44 188 SER A O 1
ATOM 1496 N N . GLU A 1 189 ? 11.165 6.571 -16.793 1.00 91.06 189 GLU A N 1
ATOM 1497 C CA . GLU A 1 189 ? 11.497 5.484 -17.724 1.00 91.06 189 GLU A CA 1
ATOM 1498 C C . GLU A 1 189 ? 12.130 4.297 -16.998 1.00 91.06 189 GLU A C 1
ATOM 1500 O O . GLU A 1 189 ? 11.908 3.148 -17.369 1.00 91.06 189 GLU A O 1
ATOM 1505 N N . THR A 1 190 ? 12.873 4.564 -15.919 1.00 91.19 190 THR A N 1
ATOM 1506 C CA . THR A 1 190 ? 13.503 3.544 -15.077 1.00 91.19 190 THR A CA 1
ATOM 1507 C C . THR A 1 190 ? 12.505 2.496 -14.610 1.00 91.19 190 THR A C 1
ATOM 1509 O O . THR A 1 190 ? 12.862 1.331 -14.595 1.00 91.19 190 THR A O 1
ATOM 1512 N N . MET A 1 191 ? 11.267 2.868 -14.271 1.00 94.00 191 MET A N 1
ATOM 1513 C CA . MET A 1 191 ? 10.263 1.907 -13.795 1.00 94.00 191 MET A CA 1
ATOM 1514 C C . MET A 1 191 ? 9.610 1.074 -14.910 1.00 94.00 191 MET A C 1
ATOM 1516 O O . MET A 1 191 ? 8.947 0.081 -14.619 1.00 94.00 191 MET A O 1
ATOM 1520 N N . GLN A 1 192 ? 9.797 1.469 -16.172 1.00 92.00 192 GLN A N 1
ATOM 1521 C CA . GLN A 1 192 ? 9.102 0.905 -17.335 1.00 92.00 192 GLN A CA 1
ATOM 1522 C C . GLN A 1 192 ? 10.031 0.182 -18.313 1.00 92.00 192 GLN A C 1
ATOM 1524 O O . GLN A 1 192 ? 9.564 -0.626 -19.110 1.00 92.00 192 GLN A O 1
ATOM 1529 N N . LYS A 1 193 ? 11.331 0.479 -18.288 1.00 90.12 193 LYS A N 1
ATOM 1530 C CA . LYS A 1 193 ? 12.307 -0.150 -19.179 1.00 90.12 193 LYS A CA 1
ATOM 1531 C C . LYS A 1 193 ? 12.706 -1.544 -18.695 1.00 90.12 193 LYS A C 1
ATOM 1533 O O . LYS A 1 193 ? 12.661 -1.833 -17.501 1.00 90.12 193 LYS A O 1
ATOM 1538 N N . SER A 1 194 ? 13.159 -2.369 -19.635 1.00 89.19 194 SER A N 1
ATOM 1539 C CA . SER A 1 194 ? 13.782 -3.662 -19.345 1.00 89.19 194 SER A CA 1
ATOM 1540 C C . SER A 1 194 ? 15.230 -3.482 -18.882 1.00 89.19 194 SER A C 1
ATOM 1542 O O . SER A 1 194 ? 15.943 -2.600 -19.367 1.00 89.19 194 SER A O 1
ATOM 1544 N N . PHE A 1 195 ? 15.661 -4.341 -17.966 1.00 86.88 195 PHE A N 1
ATOM 1545 C CA . PHE A 1 195 ? 17.024 -4.430 -17.446 1.00 86.88 195 PHE A CA 1
ATOM 1546 C C . PHE A 1 195 ? 17.657 -5.782 -17.798 1.00 86.88 195 PHE A C 1
ATOM 1548 O O . PHE A 1 195 ? 16.961 -6.713 -18.194 1.00 86.88 195 PHE A O 1
ATOM 1555 N N . ASP A 1 196 ? 18.979 -5.894 -17.645 1.00 80.88 196 ASP A N 1
ATOM 1556 C CA . ASP A 1 196 ? 19.717 -7.122 -17.983 1.00 80.88 196 ASP A CA 1
ATOM 1557 C C . ASP A 1 196 ? 19.523 -8.230 -16.936 1.00 80.88 196 ASP A C 1
ATOM 1559 O O . ASP A 1 196 ? 19.760 -9.404 -17.205 1.00 80.88 196 ASP A O 1
ATOM 1563 N N . ALA A 1 197 ? 19.154 -7.847 -15.711 1.00 79.94 197 ALA A N 1
ATOM 1564 C CA . ALA A 1 197 ? 18.870 -8.761 -14.614 1.00 79.94 197 ALA A CA 1
ATOM 1565 C C . ALA A 1 197 ? 17.359 -8.963 -14.462 1.00 79.94 197 ALA A C 1
ATOM 1567 O O . ALA A 1 197 ? 16.592 -7.998 -14.502 1.00 79.94 197 ALA A O 1
ATOM 1568 N N . THR A 1 198 ? 16.957 -10.209 -14.233 1.00 83.00 198 THR A N 1
ATOM 1569 C CA . THR A 1 198 ? 15.570 -10.616 -13.996 1.00 83.00 198 THR A CA 1
ATOM 1570 C C . THR A 1 198 ? 15.324 -10.922 -12.522 1.00 83.00 198 THR A C 1
ATOM 1572 O O . THR A 1 198 ? 16.210 -11.413 -11.823 1.00 83.00 198 THR A O 1
ATOM 1575 N N . LEU A 1 199 ? 14.099 -10.675 -12.062 1.00 79.00 199 LEU A N 1
ATOM 1576 C CA . LEU A 1 199 ? 13.563 -11.182 -10.798 1.00 79.00 199 LEU A CA 1
ATOM 1577 C C . LEU A 1 199 ? 12.639 -12.368 -11.075 1.00 79.00 199 LEU A C 1
ATOM 1579 O O . LEU A 1 199 ? 11.928 -12.356 -12.081 1.00 79.00 199 LEU A O 1
ATOM 1583 N N . PHE A 1 200 ? 12.675 -13.388 -10.212 1.00 82.19 200 PHE A N 1
ATOM 1584 C CA . PHE A 1 200 ? 11.992 -14.677 -10.436 1.00 82.19 200 PHE A CA 1
ATOM 1585 C C . PHE A 1 200 ? 12.300 -15.281 -11.819 1.00 82.19 200 PHE A C 1
ATOM 1587 O O . PHE A 1 200 ? 11.410 -15.774 -12.510 1.00 82.19 200 PHE A O 1
ATOM 1594 N N . ASP A 1 201 ? 13.544 -15.111 -12.284 1.00 81.38 201 ASP A N 1
ATOM 1595 C CA . ASP A 1 201 ? 14.043 -15.546 -13.599 1.00 81.38 201 ASP A CA 1
ATOM 1596 C C . ASP A 1 201 ? 13.230 -15.067 -14.822 1.00 81.38 201 ASP A C 1
ATOM 1598 O O . ASP A 1 201 ? 13.468 -15.505 -15.944 1.00 81.38 201 ASP A O 1
ATOM 1602 N N . THR A 1 202 ? 12.295 -14.128 -14.626 1.00 86.38 202 THR A N 1
ATOM 1603 C CA . THR A 1 202 ? 11.282 -13.764 -15.630 1.00 86.38 202 THR A CA 1
ATOM 1604 C C . THR A 1 202 ? 11.123 -12.253 -15.783 1.00 86.38 202 THR A C 1
ATOM 1606 O O . THR A 1 202 ? 10.991 -11.744 -16.895 1.00 86.38 202 THR A O 1
ATOM 1609 N N . TYR A 1 203 ? 11.137 -11.500 -14.682 1.00 89.06 203 TYR A N 1
ATOM 1610 C CA . TYR A 1 203 ? 10.733 -10.096 -14.684 1.00 89.06 203 TYR A CA 1
ATOM 1611 C C . TYR A 1 203 ? 11.935 -9.158 -14.755 1.00 89.06 203 TYR A C 1
ATOM 1613 O O . TYR A 1 203 ? 12.615 -8.920 -13.758 1.00 89.06 203 TYR A O 1
ATOM 1621 N N . SER A 1 204 ? 12.182 -8.595 -15.936 1.00 90.94 204 SER A N 1
ATOM 1622 C CA . SER A 1 204 ? 13.231 -7.593 -16.178 1.00 90.94 204 SER A CA 1
ATOM 1623 C C . SER A 1 204 ? 12.734 -6.145 -16.106 1.00 90.94 204 SER A C 1
ATOM 1625 O O . SER A 1 204 ? 13.545 -5.221 -16.154 1.00 90.94 204 SER A O 1
ATOM 1627 N N . VAL A 1 205 ? 11.419 -5.924 -16.003 1.00 94.94 205 VAL A N 1
ATOM 1628 C CA . VAL A 1 205 ? 10.790 -4.598 -15.904 1.00 94.94 205 VAL A CA 1
ATOM 1629 C C . VAL A 1 205 ? 10.324 -4.365 -14.461 1.00 94.94 205 VAL A C 1
ATOM 1631 O O . VAL A 1 205 ? 9.603 -5.208 -13.921 1.00 94.94 205 VAL A O 1
ATOM 1634 N N . PRO A 1 206 ? 10.671 -3.233 -13.812 1.00 95.62 206 PRO A N 1
ATOM 1635 C CA . PRO A 1 206 ? 10.329 -3.003 -12.407 1.00 95.62 206 PRO A CA 1
ATOM 1636 C C . PRO A 1 206 ? 8.840 -3.095 -12.078 1.00 95.62 206 PRO A C 1
ATOM 1638 O O . PRO A 1 206 ? 8.492 -3.691 -11.063 1.00 95.62 206 PRO A O 1
ATOM 1641 N N . PHE A 1 207 ? 7.955 -2.525 -12.904 1.00 97.00 207 PHE A N 1
ATOM 1642 C CA . PHE A 1 207 ? 6.513 -2.632 -12.661 1.00 97.00 207 PHE A CA 1
ATOM 1643 C C . PHE A 1 207 ? 6.004 -4.068 -12.725 1.00 97.00 207 PHE A C 1
ATOM 1645 O O . PHE A 1 207 ? 5.230 -4.458 -11.851 1.00 97.00 207 PHE A O 1
ATOM 1652 N N . ASP A 1 208 ? 6.484 -4.863 -13.680 1.00 96.69 208 ASP A N 1
ATOM 1653 C CA . ASP A 1 208 ? 6.087 -6.265 -13.789 1.00 96.69 208 ASP A CA 1
ATOM 1654 C C . ASP A 1 208 ? 6.613 -7.079 -12.599 1.00 96.69 208 ASP A C 1
ATOM 1656 O O . ASP A 1 208 ? 5.869 -7.866 -12.016 1.00 96.69 208 ASP A O 1
ATOM 1660 N N . ALA A 1 209 ? 7.851 -6.826 -12.161 1.00 96.31 209 ALA A N 1
ATOM 1661 C CA . ALA A 1 209 ? 8.427 -7.489 -10.994 1.00 96.31 209 ALA A CA 1
ATOM 1662 C C . ALA A 1 209 ? 7.677 -7.157 -9.692 1.00 96.31 209 ALA A C 1
ATOM 1664 O O . ALA A 1 209 ? 7.432 -8.038 -8.871 1.00 96.31 209 ALA A O 1
ATOM 1665 N N . ILE A 1 210 ? 7.272 -5.895 -9.500 1.00 97.88 210 ILE A N 1
ATOM 1666 C CA . ILE A 1 210 ? 6.434 -5.497 -8.358 1.00 97.88 210 ILE A CA 1
ATOM 1667 C C . ILE A 1 210 ? 5.070 -6.184 -8.456 1.00 97.88 210 ILE A C 1
ATOM 1669 O O . ILE A 1 210 ? 4.606 -6.749 -7.465 1.00 97.88 210 ILE A O 1
ATOM 1673 N N . GLY A 1 211 ? 4.445 -6.169 -9.636 1.00 97.50 211 GLY A N 1
ATOM 1674 C CA . GLY A 1 211 ? 3.139 -6.778 -9.882 1.00 97.50 211 GLY A CA 1
ATOM 1675 C C . GLY A 1 211 ? 3.105 -8.278 -9.610 1.00 97.50 211 GLY A C 1
ATOM 1676 O O . GLY A 1 211 ? 2.144 -8.772 -9.019 1.00 97.50 211 GLY A O 1
ATOM 1677 N N . ALA A 1 212 ? 4.188 -8.989 -9.930 1.00 96.00 212 ALA A N 1
ATOM 1678 C CA . ALA A 1 212 ? 4.341 -10.416 -9.652 1.00 96.00 212 ALA A CA 1
ATOM 1679 C C . ALA A 1 212 ? 4.183 -10.766 -8.161 1.00 96.00 212 ALA A C 1
ATOM 1681 O O . ALA A 1 212 ? 3.703 -11.843 -7.822 1.00 96.00 212 ALA A O 1
ATOM 1682 N N . THR A 1 213 ? 4.490 -9.833 -7.250 1.00 97.00 213 THR A N 1
ATOM 1683 C CA . THR A 1 213 ? 4.306 -10.030 -5.799 1.00 97.00 213 THR A CA 1
ATOM 1684 C C . THR A 1 213 ? 2.850 -9.915 -5.329 1.00 97.00 213 THR A C 1
ATOM 1686 O O . THR A 1 213 ? 2.568 -10.125 -4.147 1.00 97.00 213 THR A O 1
ATOM 1689 N N . ARG A 1 214 ? 1.916 -9.594 -6.237 1.00 97.38 214 ARG A N 1
ATOM 1690 C CA . ARG A 1 214 ? 0.491 -9.337 -5.969 1.00 97.38 214 ARG A CA 1
ATOM 1691 C C . ARG A 1 214 ? 0.293 -8.282 -4.865 1.00 97.38 214 ARG A C 1
ATOM 1693 O O . ARG A 1 214 ? -0.345 -8.563 -3.845 1.00 97.38 214 ARG A O 1
ATOM 1700 N N . PRO A 1 215 ? 0.851 -7.070 -5.008 1.00 98.50 215 PRO A N 1
ATOM 1701 C CA . PRO A 1 215 ? 0.834 -6.085 -3.939 1.00 98.50 215 PRO A CA 1
ATOM 1702 C C . PRO A 1 215 ? -0.567 -5.505 -3.724 1.00 98.50 215 PRO A C 1
ATOM 1704 O O . PRO A 1 215 ? -1.391 -5.450 -4.641 1.00 98.50 215 PRO A O 1
ATOM 1707 N N . PHE A 1 216 ? -0.795 -4.999 -2.516 1.00 98.81 216 PHE A N 1
ATOM 1708 C CA . PHE A 1 216 ? -1.801 -3.965 -2.281 1.00 98.81 216 PHE A CA 1
ATOM 1709 C C . PHE A 1 216 ? -1.161 -2.599 -2.524 1.00 98.81 216 PHE A C 1
ATOM 1711 O O . PHE A 1 216 ? -0.038 -2.353 -2.079 1.00 98.81 216 PHE A O 1
ATOM 1718 N N . VAL A 1 217 ? -1.858 -1.707 -3.223 1.00 98.88 217 VAL A N 1
ATOM 1719 C CA . VAL A 1 217 ? -1.400 -0.330 -3.439 1.00 98.88 217 VAL A CA 1
ATOM 1720 C C . VAL A 1 217 ? -2.212 0.609 -2.558 1.00 98.88 217 VAL A C 1
ATOM 1722 O O . VAL A 1 217 ? -3.434 0.533 -2.525 1.00 98.88 217 VAL A O 1
ATOM 1725 N N . ILE A 1 218 ? -1.529 1.508 -1.862 1.00 98.75 218 ILE A N 1
ATOM 1726 C CA . ILE A 1 218 ? -2.111 2.622 -1.117 1.00 98.75 218 ILE A CA 1
ATOM 1727 C C . ILE A 1 218 ? -1.703 3.901 -1.837 1.00 98.75 218 ILE A C 1
ATOM 1729 O O . ILE A 1 218 ? -0.523 4.088 -2.136 1.00 98.75 218 ILE A O 1
ATOM 1733 N N . ILE A 1 219 ? -2.661 4.772 -2.128 1.00 97.81 219 ILE A N 1
ATOM 1734 C CA . ILE A 1 219 ? -2.415 6.064 -2.767 1.00 97.81 219 ILE A CA 1
ATOM 1735 C C . ILE A 1 219 ? -2.693 7.153 -1.747 1.00 97.81 219 ILE A C 1
ATOM 1737 O O . ILE A 1 219 ? -3.830 7.343 -1.339 1.00 97.81 219 ILE A O 1
ATOM 1741 N N . ASP A 1 220 ? -1.651 7.881 -1.364 1.00 95.56 220 ASP A N 1
ATOM 1742 C CA . ASP A 1 220 ? -1.808 9.077 -0.547 1.00 95.56 220 ASP A CA 1
ATOM 1743 C C . ASP A 1 220 ? -2.167 10.272 -1.438 1.00 95.56 220 ASP A C 1
ATOM 1745 O O . ASP A 1 220 ? -1.644 10.417 -2.542 1.00 95.56 220 ASP A O 1
ATOM 1749 N N . GLU A 1 221 ? -3.047 11.143 -0.956 1.00 92.81 221 GLU A N 1
ATOM 1750 C CA . GLU A 1 221 ? -3.597 12.283 -1.694 1.00 92.81 221 GLU A CA 1
ATOM 1751 C C . GLU A 1 221 ? -4.124 11.916 -3.102 1.00 92.81 221 GLU A C 1
ATOM 1753 O O . GLU A 1 221 ? -3.646 12.443 -4.117 1.00 92.81 221 GLU A O 1
ATOM 1758 N N . PRO A 1 222 ? -5.150 11.045 -3.206 1.00 92.19 222 PRO A N 1
ATOM 1759 C CA . PRO A 1 222 ? -5.626 10.503 -4.484 1.00 92.19 222 PRO A CA 1
ATOM 1760 C C . PRO A 1 222 ? -6.134 11.561 -5.467 1.00 92.19 222 PRO A C 1
ATOM 1762 O O . PRO A 1 222 ? -6.099 11.345 -6.677 1.00 92.19 222 PRO A O 1
ATOM 1765 N N . HIS A 1 223 ? -6.534 12.738 -4.980 1.00 91.00 223 HIS A N 1
ATOM 1766 C CA . HIS A 1 223 ? -6.911 13.881 -5.813 1.00 91.00 223 HIS A CA 1
ATOM 1767 C C . HIS A 1 223 ? -5.753 14.388 -6.705 1.00 91.00 223 HIS A C 1
ATOM 1769 O O . HIS A 1 223 ? -5.995 15.056 -7.708 1.00 91.00 223 HIS A O 1
ATOM 1775 N N . LYS A 1 224 ? -4.493 14.050 -6.386 1.00 91.69 224 LYS A N 1
ATOM 1776 C CA . LYS A 1 224 ? -3.312 14.301 -7.237 1.00 91.69 224 LYS A CA 1
ATOM 1777 C C . LYS A 1 224 ? -3.125 13.250 -8.343 1.00 91.69 224 LYS A C 1
ATOM 1779 O O . LYS A 1 224 ? -2.324 13.457 -9.254 1.00 91.69 224 LYS A O 1
ATOM 1784 N N . PHE A 1 225 ? -3.866 12.145 -8.291 1.00 91.88 225 PHE A N 1
ATOM 1785 C CA . PHE A 1 225 ? -3.788 10.999 -9.201 1.00 91.88 225 PHE A CA 1
ATOM 1786 C C . PHE A 1 225 ? -5.131 10.779 -9.908 1.00 91.88 225 PHE A C 1
ATOM 1788 O O . PHE A 1 225 ? -5.750 9.718 -9.808 1.00 91.88 225 PHE A O 1
ATOM 1795 N N . THR A 1 226 ? -5.602 11.811 -10.606 1.00 86.56 226 THR A N 1
ATOM 1796 C CA . THR A 1 226 ? -6.849 11.760 -11.376 1.00 86.56 226 THR A CA 1
ATOM 1797 C C . THR A 1 226 ? -6.849 10.616 -12.395 1.00 86.56 226 THR A C 1
ATOM 1799 O O . THR A 1 226 ? -5.855 10.367 -13.083 1.00 86.56 226 THR A O 1
ATOM 1802 N N . GLN A 1 227 ? -7.978 9.909 -12.495 1.00 78.75 227 GLN A N 1
ATOM 1803 C CA . GLN A 1 227 ? -8.136 8.815 -13.454 1.00 78.75 227 GLN A CA 1
ATOM 1804 C C . GLN A 1 227 ? -7.953 9.332 -14.886 1.00 78.75 227 GLN A C 1
ATOM 1806 O O . GLN A 1 227 ? -8.460 10.395 -15.236 1.00 78.75 227 GLN A O 1
ATOM 1811 N N . GLY A 1 228 ? -7.204 8.581 -15.696 1.00 78.69 228 GLY A N 1
ATOM 1812 C CA . GLY A 1 228 ? -6.866 8.952 -17.074 1.00 78.69 228 GLY A CA 1
ATOM 1813 C C . GLY A 1 228 ? -5.642 9.862 -17.213 1.00 78.69 228 GLY A C 1
ATOM 1814 O O . GLY A 1 228 ? -5.261 10.189 -18.330 1.00 78.69 228 GLY A O 1
ATOM 1815 N N . ASN A 1 229 ? -4.994 10.268 -16.114 1.00 89.25 229 ASN A N 1
ATOM 1816 C CA . ASN A 1 229 ? -3.690 10.916 -16.215 1.00 89.25 229 ASN A CA 1
ATOM 1817 C C . ASN A 1 229 ? -2.558 9.877 -16.350 1.00 89.25 229 ASN A C 1
ATOM 1819 O O . ASN A 1 229 ? -2.666 8.744 -15.877 1.00 89.25 229 ASN A O 1
ATOM 1823 N N . LYS A 1 230 ? -1.434 10.286 -16.953 1.00 92.50 230 LYS A N 1
ATOM 1824 C CA . LYS A 1 230 ? -0.265 9.418 -17.195 1.00 92.50 230 LYS A CA 1
ATOM 1825 C C . LYS A 1 230 ? 0.241 8.716 -15.927 1.00 92.50 230 LYS A C 1
ATOM 1827 O O . LYS A 1 230 ? 0.662 7.564 -15.977 1.00 92.50 230 LYS A O 1
ATOM 1832 N N . THR A 1 231 ? 0.203 9.399 -14.783 1.00 94.62 231 THR A N 1
ATOM 1833 C CA . THR A 1 231 ? 0.633 8.827 -13.501 1.00 94.62 231 THR A CA 1
ATOM 1834 C C . THR A 1 231 ? -0.292 7.699 -13.064 1.00 94.62 231 THR A C 1
ATOM 1836 O O . THR A 1 231 ? 0.186 6.647 -12.654 1.00 94.62 231 THR A O 1
ATOM 1839 N N . TRP A 1 232 ? -1.605 7.891 -13.186 1.00 95.81 232 TRP A N 1
ATOM 1840 C CA . TRP A 1 232 ? -2.611 6.880 -12.890 1.00 95.81 232 TRP A CA 1
ATOM 1841 C C . TRP A 1 232 ? -2.443 5.656 -13.789 1.00 95.81 232 TRP A C 1
ATOM 1843 O O . TRP A 1 232 ? -2.371 4.539 -13.285 1.00 95.81 232 TRP A O 1
ATOM 1853 N N . GLU A 1 233 ? -2.288 5.856 -15.098 1.00 95.62 233 GLU A N 1
ATOM 1854 C CA . GLU A 1 233 ? -2.016 4.772 -16.051 1.00 95.62 233 GLU A CA 1
ATOM 1855 C C . GLU A 1 233 ? -0.749 3.987 -15.684 1.00 95.62 233 GLU A C 1
ATOM 1857 O O . GLU A 1 233 ? -0.739 2.758 -15.725 1.00 95.62 233 GLU A O 1
ATOM 1862 N N . ASN A 1 234 ? 0.313 4.677 -15.258 1.00 96.06 234 ASN A N 1
ATOM 1863 C CA . ASN A 1 234 ? 1.543 4.029 -14.806 1.00 96.06 234 ASN A CA 1
ATOM 1864 C C . ASN A 1 234 ? 1.367 3.262 -13.489 1.00 96.06 234 ASN A C 1
ATOM 1866 O O . ASN A 1 234 ? 1.947 2.191 -13.344 1.00 96.06 234 ASN A O 1
ATOM 1870 N N . ILE A 1 235 ? 0.541 3.742 -12.554 1.00 96.69 235 ILE A N 1
ATOM 1871 C CA . ILE A 1 235 ? 0.184 2.974 -11.349 1.00 96.69 235 ILE A CA 1
ATOM 1872 C C . ILE A 1 235 ? -0.545 1.682 -11.743 1.00 96.69 235 ILE A C 1
ATOM 1874 O O . ILE A 1 235 ? -0.243 0.622 -11.199 1.00 96.69 235 ILE A O 1
ATOM 1878 N N . GLN A 1 236 ? -1.456 1.735 -12.723 1.00 95.88 236 GLN A N 1
ATOM 1879 C CA . GLN A 1 236 ? -2.184 0.550 -13.199 1.00 95.88 236 GLN A CA 1
ATOM 1880 C C . GLN A 1 236 ? -1.260 -0.514 -13.820 1.00 95.88 236 GLN A C 1
ATOM 1882 O O . GLN A 1 236 ? -1.583 -1.699 -13.758 1.00 95.88 236 GLN A O 1
ATOM 1887 N N . LYS A 1 237 ? -0.084 -0.136 -14.347 1.00 96.38 237 LYS A N 1
ATOM 1888 C CA . LYS A 1 237 ? 0.915 -1.097 -14.861 1.00 96.38 237 LYS A CA 1
ATOM 1889 C C . LYS A 1 237 ? 1.447 -2.048 -13.787 1.00 96.38 237 LYS A C 1
ATOM 1891 O O . LYS A 1 237 ? 1.866 -3.145 -14.132 1.00 96.38 237 LYS A O 1
ATOM 1896 N N . ILE A 1 238 ? 1.378 -1.669 -12.506 1.00 97.00 238 ILE A N 1
ATOM 1897 C CA . ILE A 1 238 ? 1.722 -2.549 -11.378 1.00 97.00 238 ILE A CA 1
ATOM 1898 C C . ILE A 1 238 ? 0.750 -3.737 -11.284 1.00 97.00 238 ILE A C 1
ATOM 1900 O O . ILE A 1 238 ? 1.121 -4.774 -10.750 1.00 97.00 238 ILE A O 1
ATOM 1904 N N . LYS A 1 239 ? -0.485 -3.608 -11.793 1.00 97.12 239 LYS A N 1
ATOM 1905 C CA . LYS A 1 239 ? -1.546 -4.628 -11.695 1.00 97.12 239 LYS A CA 1
ATOM 1906 C C . LYS A 1 239 ? -1.757 -5.119 -10.246 1.00 97.12 239 LYS A C 1
ATOM 1908 O O . LYS A 1 239 ? -1.644 -6.316 -9.976 1.00 97.12 239 LYS A O 1
ATOM 1913 N N . PRO A 1 240 ? -2.016 -4.206 -9.289 1.00 97.56 240 PRO A N 1
ATOM 1914 C CA . PRO A 1 240 ? -2.198 -4.582 -7.891 1.00 97.56 240 PRO A CA 1
ATOM 1915 C C . PRO A 1 240 ? -3.469 -5.407 -7.685 1.00 97.56 240 PRO A C 1
ATOM 1917 O O . PRO A 1 240 ? -4.417 -5.300 -8.463 1.00 97.56 240 PRO A O 1
ATOM 1920 N N . GLN A 1 241 ? -3.518 -6.173 -6.590 1.00 96.56 241 GLN A N 1
ATOM 1921 C CA . GLN A 1 241 ? -4.750 -6.872 -6.208 1.00 96.56 241 GLN A CA 1
ATOM 1922 C C . GLN A 1 241 ? -5.867 -5.871 -5.903 1.00 96.56 241 GLN A C 1
ATOM 1924 O O . GLN A 1 241 ? -6.965 -5.984 -6.439 1.00 96.56 241 GLN A O 1
ATOM 1929 N N . TYR A 1 242 ? -5.557 -4.876 -5.068 1.00 98.38 242 TYR A N 1
ATOM 1930 C CA . TYR A 1 242 ? -6.463 -3.804 -4.671 1.00 98.38 242 TYR A CA 1
ATOM 1931 C C . TYR A 1 242 ? -5.712 -2.484 -4.553 1.00 98.38 242 TYR A C 1
ATOM 1933 O O . TYR A 1 242 ? -4.509 -2.457 -4.268 1.00 98.38 242 TYR A O 1
ATOM 1941 N N . ILE A 1 243 ? -6.446 -1.394 -4.763 1.00 98.38 243 ILE A N 1
ATOM 1942 C CA . ILE A 1 243 ? -5.968 -0.027 -4.576 1.00 98.38 243 ILE A CA 1
ATOM 1943 C C . ILE A 1 243 ? -6.825 0.630 -3.497 1.00 98.38 243 ILE A C 1
ATOM 1945 O O . ILE A 1 243 ? -8.034 0.752 -3.668 1.00 98.38 243 ILE A O 1
ATOM 1949 N N . LEU A 1 244 ? -6.194 1.068 -2.413 1.00 98.19 244 LEU A N 1
ATOM 1950 C CA . LEU A 1 244 ? -6.808 1.862 -1.350 1.00 98.19 244 LEU A CA 1
ATOM 1951 C C . LEU A 1 244 ? -6.425 3.330 -1.566 1.00 98.19 244 LEU A C 1
ATOM 1953 O O . LEU A 1 244 ? -5.239 3.621 -1.744 1.00 98.19 244 LEU A O 1
ATOM 1957 N N . ARG A 1 245 ? -7.399 4.237 -1.596 1.00 94.00 245 ARG A N 1
ATOM 1958 C CA . ARG A 1 245 ? -7.192 5.656 -1.923 1.00 94.00 245 ARG A CA 1
ATOM 1959 C C . ARG A 1 245 ? -7.837 6.579 -0.914 1.00 94.00 245 ARG A C 1
ATOM 1961 O O . ARG A 1 245 ? -8.968 6.253 -0.512 1.00 94.00 245 ARG A O 1
#

Solvent-accessible surface area (backbone atoms only — not comparable to full-atom values): 13844 Å² total; per-residue (Å²): 131,87,72,77,77,78,80,76,80,49,64,71,42,50,48,53,32,50,52,60,54,46,31,58,55,90,48,53,74,47,70,56,85,54,98,60,34,52,40,30,28,46,43,77,52,55,89,59,69,52,40,52,50,29,46,50,51,45,26,62,77,72,71,56,78,78,80,81,89,62,70,85,60,51,69,46,80,65,90,74,66,89,91,71,46,66,72,59,28,58,49,52,35,51,52,49,44,27,72,77,65,58,43,40,41,36,34,41,38,26,69,39,71,68,56,44,48,53,52,49,52,51,68,66,31,66,59,49,38,49,56,45,26,73,76,67,69,34,41,78,45,78,22,62,60,71,87,78,77,88,66,98,60,92,72,51,69,64,58,67,29,57,54,50,51,47,72,46,41,66,83,48,76,51,50,35,41,34,36,40,38,29,43,69,54,58,65,31,65,78,40,68,42,78,34,82,50,55,47,91,86,68,29,30,26,51,31,54,37,51,22,68,22,41,20,38,34,37,37,51,68,44,86,78,50,46,87,89,37,73,56,35,56,43,56,57,60,27,54,50,67,33,36,42,53

Sequence (245 aa):
MTGFNFEKNLDHQSKAVSATVAVFDGLEIIKPKETDRQFVNPLIDKSGTDYARNIRKTREEYGVQEGKVKHDSTIIDIMMETGTGKTYTYTKTIFELNKLYGIFKFVIVVPTLSIKAGTIDFLKSDSSREHFKEQYGKTLNLHIVESQKGGKSKKLYLPPAVNSFVNSGIFEKNYIQVLIINAGMINSETMQKSFDATLFDTYSVPFDAIGATRPFVIIDEPHKFTQGNKTWENIQKIKPQYILR

Nearest PDB structures (foldseek):
  4zcf-assembly1_C  TM=9.601E-01  e=1.709E-25  Escherichia coli
  4tlb-assembly1_B  TM=4.843E-01  e=7.940E-01  Synechococcus elongatus PCC 7942 = FACHB-805
  4ijm-assembly1_F  TM=3.867E-01  e=7.024E-01  Synechococcus elongatus PCC 7942 = FACHB-805
  4tl6-assembly1_B-2  TM=4.427E-01  e=7.207E+00  Synechococcus elongatus PCC 7942 = FACHB-805
  4tle-assembly1_A  TM=2.568E-01  e=1.990E+00  Synechococcus elongatus PCC 7942 = FACHB-805

Foldseek 3Di:
DPAPDDPPCDPLLVLLLCLVVQLLPPFDFAQDPDPLSFLAFTFGDLPDPSNQVSNVVSCVVVVNPDDDRDSPAQEDERDDDPPPCPLLSVVVSLLVCCVPRVAQFEEEEEADPVVLVVSCCCLPGPNNQVVSCVVRVAHEDELEFDDDDDDPDPFFDQGPSLVVSSPDGCVVVRYRYYYYYYLVRLLDVSQADFGPDADVNPHRHSLCSLLRNQYEYEYDPCVSVDPPDPSVVSVCSNVHSHYYD

pLDDT: mean 91.27, std 10.28, range [39.72, 98.88]

Mean predicted aligned error: 4.96 Å

Radius of gyration: 17.96 Å; Cα contacts (8 Å, |Δi|>4): 374; chains: 1; bounding box: 54×39×42 Å

Secondary structure (DSSP, 8-state):
-------TT-HHHHHHHHHHHHTTTT--EE---STTTTTSPPEE--SSSHHHHHHHHHHHHTT---S---SS--EE-----TTS-HHHHHHHHHHHHHHHH---EEEEEESSHHHHHHHHHHHHSHHHHHHHHHHHS-EEEEEE--PPPPPS-SS----HHHHHHHH--TT-TTEEEEEEEEHHHHTSGGGTS--SS-BTTTB-SHHHHHHHT--EEEESSGGGS-TTSHHHHHHHTT--SEEE-